Protein AF-A0A936SMA9-F1 (afdb_monomer)

Secondary structure (DSSP, 8-state):
-EE-TTT--EE-TT-SB-TTT-PBPPP--S--------TTSPBPTTT--B--TT-SB-TTT--BSS----PPPPPPP-PPPPPPPP--PPPPPP-PPP--------HHHHHHHHHHHHHHHHHHH--HHHHHHHHHHHHHHHHHHHH--SHHHHHHHHHHHHHHHHHHHHHHTT-HHHHHHHHHHHHHHHHHHHHHHT--

Foldseek 3Di:
DDADPPPRDDADPQRQADPPPRHGDDGPPDDPDPDPQQPPAAQAPPPRDGDHHPDQADPPPGHGRDDDPPDDPPPDDDDDPDPDPDPDDPDDDPPDPDPPPDPPPPPVVVLVVLLVVLVVVCVVVVLVPLSVLLSVLVSLLVVQVVPDPDPVSNVVNVVSSVLSNLVSVCVVVVVVVVSVVVSVVVVVVVVVVVVVVVVD

pLDDT: mean 78.89, std 11.03, range [49.91, 95.0]

Solvent-accessible surface area (backbone atoms only — not comparable to full-atom values): 12326 Å² total; per-residue (Å²): 109,49,69,34,95,87,76,66,48,80,27,60,75,78,39,60,42,31,88,88,78,65,47,77,38,78,73,72,82,65,84,83,71,77,71,73,75,49,76,88,23,60,61,32,94,81,80,62,52,67,26,49,70,88,51,58,47,32,89,85,80,62,47,69,62,63,84,72,78,77,73,78,75,74,84,74,74,86,72,73,85,73,73,79,78,76,83,70,71,79,73,74,75,72,82,72,75,74,82,74,76,72,76,79,73,71,59,64,59,61,58,49,50,55,51,52,53,49,51,53,52,27,65,75,67,68,44,49,76,30,41,51,36,42,51,51,19,52,51,49,29,54,56,28,59,76,66,42,88,46,72,66,48,40,51,52,24,51,52,51,26,53,52,28,44,52,50,20,52,28,54,67,70,67,38,56,73,66,42,51,53,53,53,52,50,53,49,52,51,53,50,60,54,57,56,52,69,74,75,109

Structure (mmCIF, N/CA/C/O backbone):
data_AF-A0A936SMA9-F1
#
_entry.id   AF-A0A936SMA9-F1
#
loop_
_atom_site.group_PDB
_atom_site.id
_atom_site.type_symbol
_atom_site.label_atom_id
_atom_site.label_alt_id
_atom_site.label_comp_id
_atom_site.label_asym_id
_atom_site.label_entity_id
_atom_site.label_seq_id
_atom_site.pdbx_PDB_ins_code
_atom_site.Cartn_x
_atom_site.Cartn_y
_atom_site.Cartn_z
_atom_site.occupancy
_atom_site.B_iso_or_equiv
_atom_site.auth_seq_id
_atom_site.auth_comp_id
_atom_site.auth_asym_id
_atom_site.auth_atom_id
_atom_site.pdbx_PDB_model_num
ATOM 1 N N . MET A 1 1 ? 21.440 21.408 -19.849 1.00 79.69 1 MET A N 1
ATOM 2 C CA . MET A 1 1 ? 22.412 20.310 -19.945 1.00 79.69 1 MET A CA 1
ATOM 3 C C . MET A 1 1 ? 23.012 20.219 -18.562 1.00 79.69 1 MET A C 1
ATOM 5 O O . MET A 1 1 ? 23.283 21.268 -17.983 1.00 79.69 1 MET A O 1
ATOM 9 N N . SER A 1 2 ? 23.169 19.027 -17.997 1.00 87.38 2 SER A N 1
ATOM 10 C CA . SER A 1 2 ? 23.703 18.858 -16.636 1.00 87.38 2 SER A CA 1
ATOM 11 C C . SER A 1 2 ? 24.856 17.855 -16.622 1.00 87.38 2 SER A C 1
ATOM 13 O O . SER A 1 2 ? 24.958 17.020 -17.514 1.00 87.38 2 SER A O 1
ATOM 15 N N . MET A 1 3 ? 25.761 17.952 -15.645 1.00 92.56 3 MET A N 1
ATOM 16 C CA . MET A 1 3 ? 26.844 16.977 -15.451 1.00 92.56 3 MET A CA 1
ATOM 17 C C . MET A 1 3 ? 26.381 15.865 -14.508 1.00 92.56 3 MET A C 1
ATOM 19 O O . MET A 1 3 ? 25.694 16.123 -13.518 1.00 92.56 3 MET A O 1
ATOM 23 N N . CYS A 1 4 ? 26.753 14.622 -14.799 1.00 92.44 4 CYS A N 1
ATOM 24 C CA . CYS A 1 4 ? 26.431 13.487 -13.946 1.00 92.44 4 CYS A CA 1
ATOM 25 C C . CYS A 1 4 ? 27.251 13.511 -12.650 1.00 92.44 4 CYS A C 1
ATOM 27 O O . CYS A 1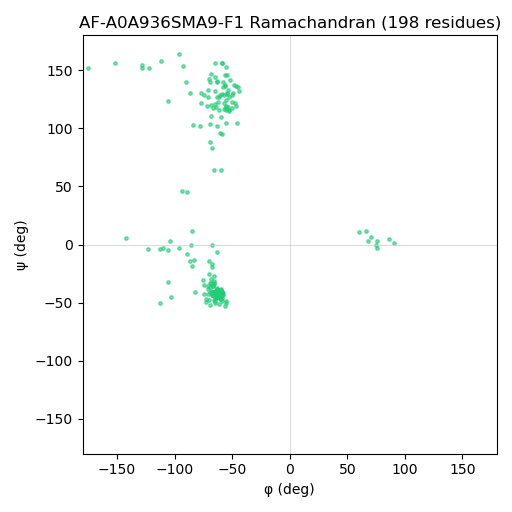 4 ? 28.458 13.314 -12.691 1.00 92.44 4 CYS A O 1
ATOM 29 N N . ALA A 1 5 ? 26.591 13.583 -11.493 1.00 91.12 5 ALA A N 1
ATOM 30 C CA . ALA A 1 5 ? 27.249 13.579 -10.180 1.00 91.12 5 ALA A CA 1
ATOM 31 C C . ALA A 1 5 ? 28.037 12.291 -9.836 1.00 91.12 5 ALA A C 1
ATOM 33 O O . ALA A 1 5 ? 28.672 12.222 -8.787 1.00 91.12 5 ALA A O 1
ATOM 34 N N . ARG A 1 6 ? 27.961 11.243 -10.673 1.00 94.69 6 ARG A N 1
ATOM 35 C CA . ARG A 1 6 ? 28.639 9.955 -10.448 1.00 94.69 6 ARG A CA 1
ATOM 36 C C . ARG A 1 6 ? 29.865 9.728 -11.331 1.00 94.69 6 ARG A C 1
ATOM 38 O O . ARG A 1 6 ? 30.760 9.001 -10.918 1.00 94.69 6 ARG A O 1
ATOM 45 N N . CYS A 1 7 ? 29.870 10.255 -12.552 1.00 95.00 7 CYS A N 1
ATOM 46 C CA . CYS A 1 7 ? 30.917 9.964 -13.539 1.00 95.00 7 CYS A CA 1
ATOM 47 C C . CYS A 1 7 ? 31.311 11.170 -14.402 1.00 95.00 7 CYS A C 1
ATOM 49 O O . CYS A 1 7 ? 32.048 10.999 -15.366 1.00 95.00 7 CYS A O 1
ATOM 51 N N . ASP A 1 8 ? 30.773 12.356 -14.106 1.00 94.56 8 ASP A N 1
ATOM 52 C CA . ASP A 1 8 ? 31.055 13.628 -14.783 1.00 94.56 8 ASP A CA 1
ATOM 53 C C . ASP A 1 8 ? 30.739 13.678 -16.288 1.00 94.56 8 ASP A C 1
ATOM 55 O O . ASP A 1 8 ? 31.053 14.649 -16.974 1.00 94.56 8 ASP A O 1
ATOM 59 N N . ALA A 1 9 ? 30.044 12.670 -16.816 1.00 94.06 9 ALA A N 1
ATOM 60 C CA . ALA A 1 9 ? 29.524 12.696 -18.176 1.00 94.06 9 ALA A CA 1
ATOM 61 C C . ALA A 1 9 ? 28.401 13.737 -18.341 1.00 94.06 9 ALA A C 1
ATOM 63 O O . ALA A 1 9 ? 27.582 13.946 -17.441 1.00 94.06 9 ALA A O 1
ATOM 64 N N . GLN A 1 10 ? 28.322 14.344 -19.528 1.00 93.69 10 GLN A N 1
ATOM 65 C CA . GLN A 1 10 ? 27.253 15.279 -19.887 1.00 93.69 10 GLN A CA 1
ATOM 66 C C . GLN A 1 10 ? 25.918 14.550 -20.076 1.00 93.69 10 GLN A C 1
ATOM 68 O O . GLN A 1 10 ? 25.826 13.547 -20.784 1.00 93.69 10 GLN A O 1
ATOM 73 N N . ILE A 1 11 ? 24.865 15.093 -19.469 1.00 92.00 11 ILE A N 1
ATOM 74 C CA . ILE A 1 11 ? 23.485 14.627 -19.580 1.00 92.00 11 ILE A CA 1
ATOM 75 C C . ILE A 1 11 ? 22.709 15.617 -20.470 1.00 92.00 11 ILE A C 1
ATOM 77 O O . ILE A 1 11 ? 22.679 16.822 -20.174 1.00 92.00 11 ILE A O 1
ATOM 81 N N . PRO A 1 12 ? 22.084 15.143 -21.565 1.00 87.38 12 PRO A N 1
ATOM 82 C CA . PRO A 1 12 ? 21.272 15.987 -22.439 1.00 87.38 12 PRO A CA 1
ATOM 83 C C . PRO A 1 12 ? 20.031 16.533 -21.711 1.00 87.38 12 PRO A C 1
ATOM 85 O O . PRO A 1 12 ? 19.563 15.948 -20.733 1.00 87.38 12 PRO A O 1
ATOM 88 N N . GLU A 1 13 ? 19.483 17.654 -22.194 1.00 81.56 13 GLU A N 1
ATOM 89 C CA . GLU A 1 13 ? 18.267 18.263 -21.628 1.00 81.56 13 GLU A CA 1
ATOM 90 C C . GLU A 1 13 ? 17.111 17.252 -21.567 1.00 81.56 13 GLU A C 1
ATOM 92 O O . GLU A 1 13 ? 16.818 16.572 -22.550 1.00 81.56 13 GLU A O 1
ATOM 97 N N . GLY A 1 14 ? 16.456 17.136 -20.408 1.00 76.69 14 GLY A N 1
ATOM 98 C CA . GLY A 1 14 ? 15.362 16.179 -20.192 1.00 76.69 14 GLY A CA 1
ATOM 99 C C . GLY A 1 14 ? 15.795 14.715 -20.001 1.00 76.69 14 GLY A C 1
ATOM 100 O O . GLY A 1 14 ? 14.937 13.840 -19.848 1.00 76.69 14 GLY A O 1
ATOM 101 N N . GLY A 1 15 ? 17.099 14.421 -19.981 1.00 83.38 15 GLY A N 1
ATOM 102 C CA . GLY A 1 15 ? 17.619 13.093 -19.658 1.00 83.38 15 GLY A CA 1
ATOM 103 C C . GLY A 1 15 ? 17.269 12.681 -18.225 1.00 83.38 15 GLY A C 1
ATOM 104 O O . GLY A 1 15 ? 17.557 13.403 -17.280 1.00 83.38 15 GLY A O 1
ATOM 105 N N . ARG A 1 16 ? 16.655 11.502 -18.049 1.00 86.62 16 ARG A N 1
ATOM 106 C CA . ARG A 1 16 ? 16.297 10.948 -16.722 1.00 86.62 16 ARG A CA 1
ATOM 107 C C . ARG A 1 16 ? 17.430 10.153 -16.066 1.00 86.62 16 ARG A C 1
ATOM 109 O O . ARG A 1 16 ? 17.357 9.827 -14.885 1.00 86.62 16 ARG A O 1
ATOM 116 N N . PHE A 1 17 ? 18.449 9.799 -16.840 1.00 92.31 17 PHE A N 1
ATOM 117 C CA . PHE A 1 17 ? 19.607 9.026 -16.409 1.00 92.31 17 PHE A CA 1
ATOM 118 C C . PHE A 1 17 ? 20.830 9.390 -17.254 1.00 92.31 17 PHE A C 1
ATOM 120 O O . PHE A 1 17 ? 20.703 9.852 -18.389 1.00 92.31 17 PHE A O 1
ATOM 127 N N . CYS A 1 18 ? 22.016 9.162 -16.698 1.00 93.06 18 CYS A N 1
ATOM 128 C CA . CYS A 1 18 ? 23.278 9.259 -17.418 1.00 93.06 18 CYS A CA 1
ATOM 129 C C . CYS A 1 18 ? 23.449 8.053 -18.353 1.00 93.06 18 CYS A C 1
ATOM 131 O O . CYS A 1 18 ? 23.344 6.911 -17.906 1.00 93.06 18 CYS A O 1
ATOM 133 N N . ILE A 1 19 ? 23.747 8.299 -19.631 1.00 91.19 19 ILE A N 1
ATOM 134 C CA . ILE A 1 19 ? 23.956 7.230 -20.621 1.00 91.19 19 ILE A CA 1
ATOM 135 C C . ILE A 1 19 ? 25.248 6.433 -20.388 1.00 91.19 19 ILE A C 1
ATOM 137 O O . ILE A 1 19 ? 25.302 5.266 -20.753 1.00 91.19 19 ILE A O 1
ATOM 141 N N . GLU A 1 20 ? 26.249 7.038 -19.741 1.00 94.75 20 GLU A N 1
ATOM 142 C CA . GLU A 1 20 ? 27.565 6.418 -19.528 1.00 94.75 20 GLU A CA 1
ATOM 143 C C . GLU A 1 20 ? 27.582 5.475 -18.316 1.00 94.75 20 GLU A C 1
ATOM 145 O O . GLU A 1 20 ? 28.168 4.399 -18.365 1.00 94.75 20 GLU A O 1
ATOM 150 N N . CYS A 1 21 ? 26.927 5.852 -17.210 1.00 93.25 21 CYS A N 1
ATOM 151 C CA . CYS A 1 21 ? 26.998 5.088 -15.954 1.00 93.25 21 CYS A CA 1
ATOM 152 C C . CYS A 1 21 ? 25.643 4.630 -15.393 1.00 93.25 21 CYS A C 1
ATOM 154 O O . CYS A 1 21 ? 25.603 3.970 -14.352 1.00 93.25 21 CYS A O 1
ATOM 156 N N . GLY A 1 22 ? 24.526 5.009 -16.021 1.00 89.19 22 GLY A N 1
ATOM 157 C CA . GLY A 1 22 ? 23.175 4.642 -15.581 1.00 89.19 22 GLY A CA 1
ATOM 158 C C . GLY A 1 22 ? 22.699 5.319 -14.290 1.00 89.19 22 GLY A C 1
ATOM 159 O O . GLY A 1 22 ? 21.635 4.971 -13.781 1.00 89.19 22 GLY A O 1
ATOM 160 N N . ALA A 1 23 ? 23.459 6.271 -13.733 1.00 92.62 23 ALA A N 1
ATOM 161 C CA . ALA A 1 23 ? 23.028 7.025 -12.558 1.00 92.62 23 ALA A CA 1
ATOM 162 C C . ALA A 1 23 ? 21.765 7.852 -12.868 1.00 92.62 23 ALA A C 1
ATOM 164 O O . ALA A 1 23 ? 21.677 8.420 -13.963 1.00 92.62 23 ALA A O 1
ATOM 165 N N . PRO A 1 24 ? 20.802 7.948 -11.932 1.00 87.56 24 PRO A N 1
ATOM 166 C CA . PRO A 1 24 ? 19.633 8.798 -12.115 1.00 87.56 24 PRO A CA 1
ATOM 167 C C . PRO A 1 24 ? 20.064 10.263 -12.213 1.00 87.56 24 PRO A C 1
ATOM 169 O O . PRO A 1 24 ? 20.959 10.706 -11.493 1.00 87.56 24 PRO A O 1
ATOM 172 N N . ALA A 1 25 ? 19.429 11.000 -13.118 1.00 84.88 25 ALA A N 1
ATOM 173 C CA . ALA A 1 25 ? 19.575 12.445 -13.207 1.00 84.88 25 ALA A CA 1
ATOM 174 C C . ALA A 1 25 ? 18.471 13.124 -12.386 1.00 84.88 25 ALA A C 1
ATOM 176 O O . ALA A 1 25 ? 17.389 12.555 -12.216 1.00 84.88 25 ALA A O 1
ATOM 177 N N . GLU A 1 26 ? 18.737 14.341 -11.908 1.00 74.31 26 GLU A N 1
ATOM 178 C CA . GLU A 1 26 ? 17.706 15.216 -11.343 1.00 74.31 26 GLU A CA 1
ATOM 179 C C . GLU A 1 26 ? 16.526 15.292 -12.330 1.00 74.31 26 GLU A C 1
ATOM 181 O O . GLU A 1 26 ? 16.733 15.616 -13.506 1.00 74.31 26 GLU A O 1
ATOM 186 N N . PRO A 1 27 ? 15.299 14.941 -11.909 1.00 65.56 27 PRO A N 1
ATOM 187 C CA . PRO A 1 27 ? 14.151 14.971 -12.798 1.00 65.56 27 PRO A CA 1
ATOM 188 C C . PRO A 1 27 ? 13.936 16.404 -13.282 1.00 65.56 27 PRO A C 1
ATOM 190 O O . PRO A 1 27 ? 13.821 17.325 -12.478 1.00 65.56 27 PRO A O 1
ATOM 193 N N . ALA A 1 28 ? 13.863 16.598 -14.599 1.00 63.59 28 ALA A N 1
ATOM 194 C CA . ALA A 1 28 ? 13.523 17.895 -15.165 1.00 63.59 28 ALA A CA 1
ATOM 195 C C . ALA A 1 28 ? 12.125 18.308 -14.667 1.00 63.59 28 ALA A C 1
ATOM 197 O O . ALA A 1 28 ? 11.121 17.715 -15.057 1.00 63.59 28 ALA A O 1
ATOM 198 N N . THR A 1 29 ? 12.065 19.315 -13.794 1.00 58.88 29 THR A N 1
ATOM 199 C CA . THR A 1 29 ? 10.830 19.885 -13.219 1.00 58.88 29 THR A CA 1
ATOM 200 C C . THR A 1 29 ? 10.197 20.956 -14.110 1.00 58.88 29 THR A C 1
ATOM 202 O O . THR A 1 29 ? 9.293 21.674 -13.683 1.00 58.88 29 THR A O 1
ATOM 205 N N . GLY A 1 30 ? 10.664 21.076 -15.356 1.00 64.94 30 GLY A N 1
ATOM 206 C CA . GLY A 1 30 ? 10.054 21.946 -16.352 1.00 64.94 30 GLY A CA 1
ATOM 207 C C . GLY A 1 30 ? 8.594 21.572 -16.607 1.00 64.94 30 GLY A C 1
ATOM 208 O O . GLY A 1 30 ? 8.175 20.434 -16.383 1.00 64.94 30 GLY A O 1
ATOM 209 N N . ALA A 1 31 ? 7.809 22.538 -17.086 1.00 57.19 31 ALA A N 1
ATOM 210 C CA . ALA A 1 31 ? 6.449 22.275 -17.533 1.00 57.19 31 ALA A CA 1
ATOM 211 C C . ALA A 1 31 ? 6.467 21.124 -18.550 1.00 57.19 31 ALA A C 1
ATOM 213 O O . ALA A 1 31 ? 7.220 21.160 -19.523 1.00 57.19 31 ALA A O 1
ATOM 214 N N . THR A 1 32 ? 5.653 20.091 -18.324 1.00 58.41 32 THR A N 1
ATOM 215 C CA . THR A 1 32 ? 5.454 19.036 -19.317 1.00 58.41 32 THR A CA 1
ATOM 216 C C . THR A 1 32 ? 4.678 19.636 -20.478 1.00 58.41 32 THR A C 1
ATOM 218 O O . THR A 1 32 ? 3.445 19.628 -20.483 1.00 58.41 32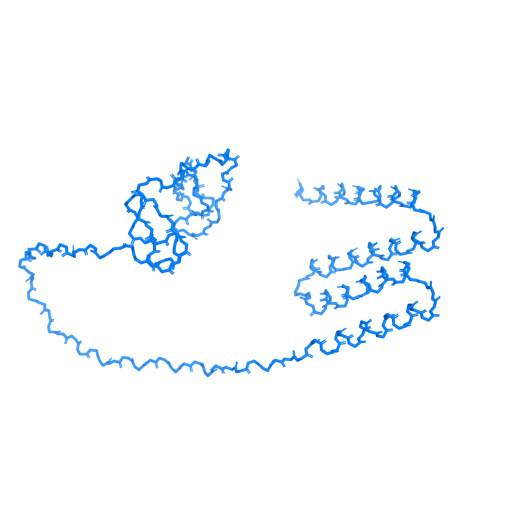 THR A O 1
ATOM 221 N N . GLU A 1 33 ? 5.384 20.203 -21.447 1.00 58.78 33 GLU A N 1
ATOM 222 C CA . GLU A 1 33 ? 4.769 20.576 -22.706 1.00 58.78 33 GLU A CA 1
ATOM 223 C C . GLU A 1 33 ? 4.359 19.277 -23.397 1.00 58.78 33 GLU A C 1
ATOM 225 O O . GLU A 1 33 ? 5.182 18.389 -23.647 1.00 58.78 33 GLU A O 1
ATOM 230 N N . ARG A 1 34 ? 3.052 19.104 -23.625 1.00 53.41 34 ARG A N 1
ATOM 231 C CA . ARG A 1 34 ? 2.595 18.002 -24.465 1.00 53.41 34 ARG A CA 1
ATOM 232 C C . ARG A 1 34 ? 3.215 18.234 -25.834 1.00 53.41 34 ARG A C 1
ATOM 234 O O . ARG A 1 34 ? 2.855 19.199 -26.503 1.00 53.41 34 ARG A O 1
ATOM 241 N N . LEU A 1 35 ? 4.095 17.323 -26.257 1.00 59.19 35 LEU A N 1
ATOM 242 C CA . LEU A 1 35 ? 4.426 17.210 -27.671 1.00 59.19 35 LEU A CA 1
ATOM 243 C C . LEU A 1 35 ? 3.102 17.184 -28.454 1.00 59.19 35 LEU A C 1
ATOM 245 O O . LEU A 1 35 ? 2.159 16.524 -27.990 1.00 59.19 35 LEU A O 1
ATOM 249 N N . PRO A 1 36 ? 3.009 17.903 -29.591 1.00 64.50 36 PRO A N 1
ATOM 250 C CA . PRO A 1 36 ? 1.840 17.843 -30.457 1.00 64.50 36 PRO A CA 1
ATOM 251 C C . PRO A 1 36 ? 1.435 16.381 -30.625 1.00 64.50 36 PRO A C 1
ATOM 253 O O . PRO A 1 36 ? 2.315 15.528 -30.795 1.00 64.50 36 PRO A O 1
ATOM 256 N N . GLU A 1 37 ? 0.134 16.071 -30.528 1.00 65.88 37 GLU A N 1
ATOM 257 C CA . GLU A 1 37 ? -0.345 14.726 -30.866 1.00 65.88 37 GLU A CA 1
ATOM 258 C C . GLU A 1 37 ? 0.342 14.303 -32.158 1.00 65.88 37 GLU A C 1
ATOM 260 O O . GLU A 1 37 ? 0.427 15.132 -33.060 1.00 65.88 37 GLU A O 1
ATOM 265 N N . HIS A 1 38 ? 0.892 13.081 -32.195 1.00 69.81 38 HIS A N 1
ATOM 266 C CA . HIS A 1 38 ? 1.761 12.545 -33.251 1.00 69.81 38 HIS A CA 1
ATOM 267 C C . HIS A 1 38 ? 1.074 12.518 -34.634 1.00 69.81 38 HIS A C 1
ATOM 269 O O . HIS A 1 38 ? 0.795 11.465 -35.214 1.00 69.81 38 HIS A O 1
ATOM 275 N N . ALA A 1 39 ? 0.742 13.694 -35.148 1.00 64.06 39 ALA A N 1
ATOM 276 C CA . ALA A 1 39 ? -0.023 13.943 -36.340 1.00 64.06 39 ALA A CA 1
ATOM 277 C C . ALA A 1 39 ? 0.905 13.693 -37.523 1.00 64.06 39 ALA A C 1
ATOM 279 O O . ALA A 1 39 ? 1.984 14.272 -37.621 1.00 64.06 39 ALA A O 1
ATOM 280 N N . GLY A 1 40 ? 0.496 12.772 -38.394 1.00 71.56 40 GLY A N 1
ATOM 281 C CA . GLY A 1 40 ? 1.253 12.400 -39.590 1.00 71.56 40 GLY A CA 1
ATOM 282 C C . GLY A 1 40 ? 2.257 11.253 -39.426 1.00 71.56 40 GLY A C 1
ATOM 283 O O . GLY A 1 40 ? 2.906 10.907 -40.406 1.00 71.56 40 GLY A O 1
ATOM 284 N N . GLY A 1 41 ? 2.384 10.634 -38.247 1.00 82.94 41 GLY A N 1
ATOM 285 C CA . GLY A 1 41 ? 3.239 9.453 -38.066 1.00 82.94 41 GLY A CA 1
ATOM 286 C C . GLY A 1 41 ? 2.496 8.105 -38.162 1.00 82.94 41 GLY A C 1
ATOM 287 O O . GLY A 1 41 ? 1.261 8.066 -38.108 1.00 82.94 41 GLY A O 1
ATOM 288 N N . PRO A 1 42 ? 3.223 6.980 -38.336 1.00 89.44 42 PRO A N 1
ATOM 289 C CA . PRO A 1 42 ? 2.626 5.672 -38.590 1.00 89.44 42 PRO A CA 1
ATOM 290 C C . PRO A 1 42 ? 1.910 5.108 -37.359 1.00 89.44 42 PRO A C 1
ATOM 292 O O . PRO A 1 42 ? 2.368 5.214 -36.213 1.00 89.44 42 PRO A O 1
ATOM 295 N N . GLN A 1 43 ? 0.785 4.440 -37.606 1.00 91.75 43 GLN A N 1
ATOM 296 C CA . GLN A 1 43 ? 0.089 3.665 -36.590 1.00 91.75 43 GLN A CA 1
ATOM 297 C C . GLN A 1 43 ? 0.668 2.250 -36.543 1.00 91.75 43 GLN A C 1
ATOM 299 O O . GLN A 1 43 ? 0.828 1.595 -37.571 1.00 91.75 43 GLN A O 1
ATOM 304 N N . CYS A 1 44 ? 1.000 1.772 -35.346 1.00 92.06 44 CYS A N 1
ATOM 305 C CA . CYS A 1 44 ? 1.516 0.423 -35.177 1.00 92.06 44 CYS A CA 1
ATOM 306 C C . CYS A 1 44 ? 0.441 -0.601 -35.561 1.00 92.06 44 CYS A C 1
ATOM 308 O O . CYS A 1 44 ? -0.603 -0.657 -34.915 1.00 92.06 44 CYS A O 1
ATOM 310 N N . GLY A 1 45 ? 0.720 -1.468 -36.537 1.00 89.56 45 GLY A N 1
ATOM 311 C CA . GLY A 1 45 ? -0.210 -2.523 -36.967 1.00 89.56 45 GLY A CA 1
ATOM 312 C C . GLY A 1 45 ? -0.466 -3.629 -35.933 1.00 89.56 45 GLY A C 1
ATOM 313 O O . GLY A 1 45 ? -1.205 -4.564 -36.211 1.00 89.56 45 GLY A O 1
ATOM 314 N N . VAL A 1 46 ? 0.163 -3.557 -34.756 1.00 92.81 46 VAL A N 1
ATOM 315 C CA . VAL A 1 46 ? 0.119 -4.609 -33.729 1.00 92.81 46 VAL A CA 1
ATOM 316 C C . VAL A 1 46 ? -0.625 -4.142 -32.489 1.00 92.81 46 VAL A C 1
ATOM 318 O O . VAL A 1 46 ? -1.514 -4.841 -32.023 1.00 92.81 46 VAL A O 1
ATOM 321 N N . CYS A 1 47 ? -0.275 -2.972 -31.951 1.00 94.12 47 CYS A N 1
ATOM 322 C CA . CYS A 1 47 ? -0.924 -2.424 -30.757 1.00 94.12 47 CYS A CA 1
ATOM 323 C C . CYS A 1 47 ? -1.786 -1.183 -31.040 1.00 94.12 47 CYS A C 1
ATOM 325 O O . CYS A 1 47 ? -2.395 -0.649 -30.121 1.00 94.12 47 CYS A O 1
ATOM 327 N N . GLY A 1 48 ? -1.821 -0.683 -32.280 1.00 91.56 48 GLY A N 1
ATOM 328 C CA . GLY A 1 48 ? -2.647 0.465 -32.671 1.00 91.56 48 GLY A CA 1
ATOM 329 C C . GLY A 1 48 ? -2.135 1.838 -32.214 1.00 91.56 48 GLY A C 1
ATOM 330 O O . GLY A 1 48 ? -2.757 2.853 -32.526 1.00 91.56 48 GLY A O 1
ATOM 331 N N . THR A 1 49 ? -1.006 1.919 -31.507 1.00 91.75 49 THR A N 1
ATOM 332 C CA . THR A 1 49 ? -0.423 3.198 -31.063 1.00 91.75 49 THR A CA 1
ATOM 333 C C . THR A 1 49 ? 0.018 4.046 -32.258 1.00 91.75 49 THR A C 1
ATOM 335 O O . THR A 1 49 ? 0.724 3.538 -33.131 1.00 91.75 49 THR A O 1
ATOM 338 N N . ARG A 1 50 ? -0.348 5.337 -32.290 1.00 91.19 50 ARG A N 1
ATOM 339 C CA . ARG A 1 50 ? 0.241 6.323 -33.218 1.00 91.19 50 ARG A CA 1
ATOM 340 C C . ARG A 1 50 ? 1.620 6.742 -32.725 1.00 91.19 50 ARG A C 1
ATOM 342 O O . ARG A 1 50 ? 1.772 7.100 -31.559 1.00 91.19 50 ARG A O 1
ATOM 349 N N . ASN A 1 51 ? 2.597 6.703 -33.617 1.00 89.56 51 ASN A N 1
ATOM 350 C CA . ASN A 1 51 ? 3.994 7.013 -33.321 1.00 89.56 51 ASN A CA 1
ATOM 351 C C . ASN A 1 51 ? 4.393 8.317 -34.025 1.00 89.56 51 ASN A C 1
ATOM 353 O O . ASN A 1 51 ? 3.734 8.682 -34.999 1.00 89.56 51 ASN A O 1
ATOM 357 N N . PRO A 1 52 ? 5.438 9.024 -33.561 1.00 87.19 52 PRO A N 1
ATOM 358 C CA . PRO A 1 52 ? 5.953 10.214 -34.239 1.00 87.19 52 PRO A CA 1
ATOM 359 C C . PRO A 1 52 ? 6.400 9.920 -35.676 1.00 87.19 52 PRO A C 1
ATOM 361 O O . PRO A 1 52 ? 6.762 8.790 -36.017 1.00 87.19 52 PRO A O 1
ATOM 364 N N . ALA A 1 53 ? 6.409 10.9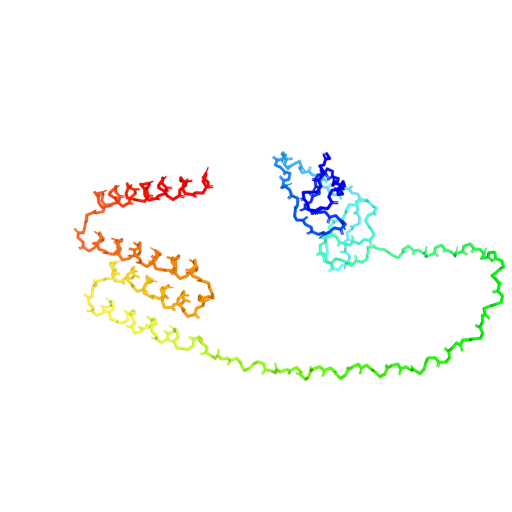54 -36.521 1.00 83.19 53 ALA A N 1
ATOM 365 C CA . ALA A 1 53 ? 7.002 10.865 -37.852 1.00 83.19 53 ALA A CA 1
ATOM 366 C C . ALA A 1 53 ? 8.495 10.494 -37.737 1.00 83.19 53 ALA A C 1
ATOM 368 O O . ALA A 1 53 ? 9.227 11.101 -36.960 1.00 83.19 53 ALA A O 1
ATOM 369 N N . GLY A 1 54 ? 8.930 9.472 -38.482 1.00 80.88 54 GLY A N 1
ATOM 370 C CA . GLY A 1 54 ? 10.312 8.972 -38.457 1.00 80.88 54 GLY A CA 1
ATOM 371 C C . GLY A 1 54 ? 10.624 7.923 -37.382 1.00 80.88 54 GLY A C 1
ATOM 372 O O . GLY A 1 54 ? 11.775 7.520 -37.266 1.00 80.88 54 GLY A O 1
ATOM 373 N N . ALA A 1 55 ? 9.640 7.460 -36.603 1.00 86.25 55 ALA A N 1
ATOM 374 C CA . ALA A 1 55 ? 9.860 6.373 -35.651 1.00 86.25 55 ALA A CA 1
ATOM 375 C C . ALA A 1 55 ? 10.134 5.033 -36.363 1.00 86.25 55 ALA A C 1
ATOM 377 O O . ALA A 1 55 ? 9.264 4.516 -37.066 1.00 86.25 55 ALA A O 1
ATOM 378 N N . ASP A 1 56 ? 11.304 4.435 -36.117 1.00 89.69 56 ASP A N 1
ATOM 379 C CA . ASP A 1 56 ? 11.636 3.082 -36.594 1.00 89.69 56 ASP A CA 1
ATOM 380 C C . ASP A 1 56 ? 10.926 1.992 -35.770 1.00 89.69 56 ASP A C 1
ATOM 382 O O . ASP A 1 56 ? 10.565 0.935 -36.292 1.00 89.69 56 ASP A O 1
ATOM 386 N N . PHE A 1 57 ? 10.667 2.269 -34.484 1.00 92.25 57 PHE A N 1
ATOM 387 C CA . PHE A 1 57 ? 10.041 1.354 -33.526 1.00 92.25 57 PHE A CA 1
ATOM 388 C C . PHE A 1 57 ? 8.850 1.990 -32.809 1.00 92.25 57 PHE A C 1
ATOM 390 O O . PHE A 1 57 ? 8.784 3.200 -32.596 1.00 92.25 57 PHE A O 1
ATOM 397 N N . CYS A 1 58 ? 7.905 1.151 -32.392 1.00 92.31 58 CYS A N 1
ATOM 398 C CA . CYS A 1 58 ? 6.730 1.571 -31.653 1.00 92.31 58 CYS A CA 1
ATOM 399 C C . CYS A 1 58 ? 7.084 1.995 -30.229 1.00 92.31 58 CYS A C 1
ATOM 401 O O . CYS A 1 58 ? 7.621 1.198 -29.462 1.00 92.31 58 CYS A O 1
ATOM 403 N N . VAL A 1 59 ? 6.670 3.199 -29.833 1.00 89.56 59 VAL A N 1
ATOM 404 C CA . VAL A 1 59 ? 6.942 3.746 -28.491 1.00 89.56 59 VAL A CA 1
ATOM 405 C C . VAL A 1 59 ? 6.175 3.040 -27.367 1.00 89.56 59 VAL A C 1
ATOM 407 O O . VAL A 1 59 ? 6.498 3.222 -26.199 1.00 89.56 59 VAL A O 1
ATOM 410 N N . SER A 1 60 ? 5.155 2.242 -27.705 1.00 92.31 60 SER A N 1
ATOM 411 C CA . SER A 1 60 ? 4.336 1.516 -26.727 1.00 92.31 60 SER A CA 1
ATOM 412 C C . SER A 1 60 ? 4.673 0.028 -26.640 1.00 92.31 60 SER A C 1
ATOM 414 O O . SER A 1 60 ? 4.793 -0.491 -25.535 1.00 92.31 60 SER A O 1
ATOM 416 N N . CYS A 1 61 ? 4.834 -0.665 -27.773 1.00 93.06 61 CYS A N 1
ATOM 417 C CA . CYS A 1 61 ? 5.082 -2.113 -27.786 1.00 93.06 61 CYS A CA 1
ATOM 418 C C . CYS A 1 61 ? 6.477 -2.522 -28.290 1.00 93.06 61 CYS A C 1
ATOM 420 O O . CYS A 1 61 ? 6.786 -3.710 -28.301 1.00 93.06 61 CYS A O 1
ATOM 422 N N . GLY A 1 62 ? 7.310 -1.578 -28.747 1.00 89.94 62 GLY A N 1
ATOM 423 C CA . GLY A 1 62 ? 8.677 -1.835 -29.221 1.00 89.94 62 GLY A CA 1
ATOM 424 C C . GLY A 1 62 ? 8.798 -2.474 -30.611 1.00 89.94 62 GLY A C 1
ATOM 425 O O . GLY A 1 62 ? 9.907 -2.659 -31.103 1.00 89.94 62 GLY A O 1
ATOM 426 N N . ARG A 1 63 ? 7.687 -2.812 -31.280 1.00 92.00 63 ARG A N 1
ATOM 427 C CA . ARG A 1 63 ? 7.714 -3.424 -32.622 1.00 92.00 63 ARG A CA 1
ATOM 428 C C . ARG A 1 63 ? 8.201 -2.427 -33.680 1.00 92.00 63 ARG A C 1
ATOM 430 O O . ARG A 1 63 ? 7.758 -1.283 -33.669 1.00 92.00 63 ARG A O 1
ATOM 437 N N . ALA A 1 64 ? 9.026 -2.876 -34.626 1.00 90.69 64 ALA A N 1
ATOM 438 C CA . ALA A 1 64 ? 9.391 -2.085 -35.802 1.00 90.69 64 ALA A CA 1
ATOM 439 C C . ALA A 1 64 ? 8.142 -1.640 -36.594 1.00 90.69 64 ALA A C 1
ATOM 441 O O . ALA A 1 64 ? 7.214 -2.433 -36.784 1.00 90.69 64 ALA A O 1
ATOM 442 N N . LEU A 1 65 ? 8.105 -0.376 -37.025 1.00 87.81 65 LEU A N 1
ATOM 443 C CA . LEU A 1 65 ? 6.950 0.259 -37.687 1.00 87.81 65 LEU A CA 1
ATOM 444 C C . LEU A 1 65 ? 7.032 0.244 -39.221 1.00 87.81 65 LEU A C 1
ATOM 446 O O . LEU A 1 65 ? 6.084 0.642 -39.894 1.00 87.81 65 LEU A O 1
ATOM 450 N N . GLY A 1 66 ? 8.136 -0.264 -39.765 1.00 74.06 66 GLY A N 1
ATOM 451 C CA . GLY A 1 66 ? 8.346 -0.512 -41.184 1.00 74.06 66 GLY A CA 1
ATOM 452 C C . GLY A 1 66 ? 9.682 -1.215 -41.410 1.00 74.06 66 GLY A C 1
ATOM 453 O O . GLY A 1 66 ? 10.614 -1.070 -40.622 1.00 74.06 66 GLY A O 1
ATOM 454 N N . ALA A 1 67 ? 9.779 -1.994 -42.485 1.00 60.94 67 ALA A N 1
ATOM 455 C CA . ALA A 1 67 ? 11.056 -2.498 -42.966 1.00 60.94 67 ALA A CA 1
ATOM 456 C C . ALA A 1 67 ? 11.675 -1.411 -43.847 1.00 60.94 67 ALA A C 1
ATOM 458 O O . ALA A 1 67 ? 11.252 -1.225 -44.987 1.00 60.94 67 ALA A O 1
ATOM 459 N N . ARG A 1 68 ? 12.665 -0.673 -43.342 1.00 52.47 68 ARG A N 1
ATOM 460 C CA . ARG A 1 68 ? 13.579 0.034 -44.242 1.00 52.47 68 ARG A CA 1
ATOM 461 C C . ARG A 1 68 ? 14.277 -1.057 -45.065 1.00 52.47 68 ARG A C 1
ATOM 463 O O . ARG A 1 68 ? 14.864 -1.944 -44.441 1.00 52.47 68 ARG A O 1
ATOM 470 N N . PRO A 1 69 ? 14.214 -1.061 -46.412 1.00 56.38 69 PRO A N 1
ATOM 471 C CA . PRO A 1 69 ? 15.126 -1.888 -47.184 1.00 56.38 69 PRO A CA 1
ATOM 472 C C . PRO A 1 69 ? 16.523 -1.508 -46.711 1.00 56.38 69 PRO A C 1
ATOM 474 O O . PRO A 1 69 ? 16.886 -0.329 -46.754 1.00 56.38 69 PRO A O 1
ATOM 477 N N . LEU A 1 70 ? 17.249 -2.472 -46.147 1.00 56.34 70 LEU A N 1
ATOM 478 C CA . LEU A 1 70 ? 18.652 -2.276 -45.824 1.00 56.34 70 LEU A CA 1
ATOM 479 C C . LEU A 1 70 ? 19.294 -1.791 -47.120 1.00 56.34 70 LEU A C 1
ATOM 481 O O . LEU A 1 70 ? 19.235 -2.489 -48.130 1.00 56.34 70 LEU A O 1
ATOM 485 N N . ALA A 1 71 ? 19.802 -0.558 -47.123 1.00 58.97 71 ALA A N 1
ATOM 486 C CA . ALA A 1 71 ? 20.618 -0.107 -48.232 1.00 58.97 71 ALA A CA 1
ATOM 487 C C . ALA A 1 71 ? 21.742 -1.133 -48.382 1.00 58.97 71 ALA A C 1
ATOM 489 O O . ALA A 1 71 ? 22.363 -1.496 -47.378 1.00 58.97 71 ALA A O 1
ATOM 490 N N . GLU A 1 72 ? 21.942 -1.627 -49.605 1.00 58.25 72 GLU A N 1
ATOM 491 C CA . GLU A 1 72 ? 23.065 -2.498 -49.926 1.00 58.25 72 GLU A CA 1
ATOM 492 C C . GLU A 1 72 ? 24.326 -1.843 -49.337 1.00 58.25 72 GLU A C 1
ATOM 494 O O . GLU A 1 72 ? 24.576 -0.661 -49.619 1.00 58.25 72 GLU A O 1
ATOM 499 N N . PRO A 1 73 ? 25.067 -2.525 -48.446 1.00 66.00 73 PRO A N 1
ATOM 500 C CA . PRO A 1 73 ? 26.276 -1.951 -47.886 1.00 66.00 73 PRO A CA 1
ATOM 501 C C . PRO A 1 73 ? 27.209 -1.557 -49.042 1.00 66.00 73 PRO A C 1
ATOM 503 O O . PRO A 1 73 ? 27.321 -2.311 -50.013 1.00 66.00 73 PRO A O 1
ATOM 506 N N . PRO A 1 74 ? 27.862 -0.381 -48.981 1.00 72.62 74 PRO A N 1
ATOM 507 C CA . PRO A 1 74 ? 28.804 0.015 -50.019 1.00 72.62 74 PRO A CA 1
ATOM 508 C C . PRO A 1 74 ? 29.868 -1.081 -50.193 1.00 72.62 74 PRO A C 1
ATOM 510 O O . PRO A 1 74 ? 30.237 -1.722 -49.201 1.00 72.62 74 PRO A O 1
ATOM 513 N N . PRO A 1 75 ? 30.364 -1.315 -51.423 1.00 69.94 75 PRO A N 1
ATOM 514 C CA . PRO A 1 75 ? 31.360 -2.346 -51.674 1.00 69.94 75 PRO A CA 1
ATOM 515 C C . PRO A 1 75 ? 32.564 -2.106 -50.763 1.00 69.94 75 PRO A C 1
ATOM 517 O O . PRO A 1 75 ? 33.188 -1.043 -50.800 1.00 69.94 75 PRO A O 1
ATOM 520 N N . ALA A 1 76 ? 32.843 -3.082 -49.899 1.00 67.00 76 ALA A N 1
ATOM 521 C CA . ALA A 1 76 ? 33.924 -2.988 -48.935 1.00 67.00 76 ALA A CA 1
ATOM 522 C C . ALA A 1 76 ? 35.259 -2.814 -49.684 1.00 67.00 76 ALA A C 1
ATOM 524 O O . ALA A 1 76 ? 35.544 -3.603 -50.592 1.00 67.00 76 ALA A O 1
ATOM 525 N N . PRO A 1 77 ? 36.093 -1.814 -49.339 1.00 73.19 77 PRO A N 1
ATOM 526 C CA . PRO A 1 77 ? 37.457 -1.762 -49.848 1.00 73.19 77 PRO A CA 1
ATOM 527 C C . PRO A 1 77 ? 38.183 -3.053 -49.456 1.00 73.19 77 PRO A C 1
ATOM 529 O O . PRO A 1 77 ? 37.973 -3.569 -48.358 1.00 73.19 77 PRO A O 1
ATOM 532 N N . GLY A 1 78 ? 38.986 -3.581 -50.386 1.00 70.38 78 GLY A N 1
ATOM 533 C CA . GLY A 1 78 ? 39.605 -4.905 -50.306 1.00 70.38 78 GLY A CA 1
ATOM 534 C C . GLY A 1 78 ? 40.217 -5.179 -48.938 1.00 70.38 78 GLY A C 1
ATOM 535 O O . GLY A 1 78 ? 41.270 -4.643 -48.596 1.00 70.38 78 GLY A O 1
ATOM 536 N N . LEU A 1 79 ? 39.523 -6.003 -48.155 1.00 63.88 79 LEU A N 1
ATOM 537 C CA . LEU A 1 79 ? 39.994 -6.424 -46.849 1.00 63.88 79 LEU A CA 1
ATOM 538 C C . LEU A 1 79 ? 41.273 -7.255 -47.029 1.00 63.88 79 LEU A C 1
ATOM 540 O O . LEU A 1 79 ? 41.373 -8.021 -47.994 1.00 63.88 79 LEU A O 1
ATOM 544 N N . PRO A 1 80 ? 42.248 -7.138 -46.111 1.00 77.12 80 PRO A N 1
ATOM 545 C CA . PRO A 1 80 ? 43.372 -8.064 -46.078 1.00 77.12 80 PRO A CA 1
ATOM 546 C C . PRO A 1 80 ? 42.852 -9.508 -45.975 1.00 77.12 80 PRO A C 1
ATOM 548 O O . PRO A 1 80 ? 41.760 -9.722 -45.435 1.00 77.12 80 PRO A O 1
ATOM 551 N N . PRO A 1 81 ? 43.609 -10.506 -46.473 1.00 75.00 81 PRO A N 1
ATOM 552 C CA . PRO A 1 81 ? 43.213 -11.901 -46.351 1.00 75.00 81 PRO A CA 1
ATOM 553 C C . PRO A 1 81 ? 42.989 -12.206 -44.872 1.00 75.00 81 PRO A C 1
ATOM 555 O O . PRO A 1 81 ? 43.905 -12.086 -44.055 1.00 75.00 81 PRO A O 1
ATOM 558 N N . MET A 1 82 ? 41.744 -12.535 -44.525 1.00 66.00 82 MET A N 1
ATOM 559 C CA . MET A 1 82 ? 41.417 -12.923 -43.163 1.00 66.00 82 MET A CA 1
ATOM 560 C C . MET A 1 82 ? 42.284 -14.134 -42.798 1.00 66.00 82 MET A C 1
ATOM 562 O O . MET A 1 82 ? 42.417 -15.049 -43.620 1.00 66.00 82 MET A O 1
ATOM 566 N N . PRO A 1 83 ? 42.882 -14.169 -41.595 1.00 75.62 83 PRO A N 1
ATOM 567 C CA . PRO A 1 83 ? 43.497 -15.394 -41.113 1.00 75.62 83 PRO A CA 1
ATOM 568 C C . PRO A 1 83 ? 42.447 -16.509 -41.125 1.00 75.62 83 PRO A C 1
ATOM 570 O O . PRO A 1 83 ? 41.258 -16.249 -40.921 1.00 75.62 83 PRO A O 1
ATOM 573 N N . ALA A 1 84 ? 42.890 -17.741 -41.400 1.00 79.62 84 ALA A N 1
ATOM 574 C CA . ALA A 1 84 ? 42.013 -18.906 -41.429 1.00 79.62 84 ALA A CA 1
ATOM 575 C C . ALA A 1 84 ? 41.104 -18.911 -40.187 1.00 79.62 84 ALA A C 1
ATOM 577 O O . ALA A 1 84 ? 41.598 -18.616 -39.091 1.00 79.62 84 ALA A O 1
ATOM 578 N N . PRO A 1 85 ? 39.797 -19.202 -40.339 1.00 68.06 85 PRO A N 1
ATOM 579 C CA . PRO A 1 85 ? 38.870 -19.169 -39.223 1.00 68.06 85 PRO A CA 1
ATOM 580 C C . PRO A 1 85 ? 39.408 -20.083 -38.132 1.00 68.06 85 PRO A C 1
ATOM 582 O O . PRO A 1 85 ? 39.581 -21.286 -38.334 1.00 68.06 85 PRO A O 1
ATOM 585 N N . LEU A 1 86 ? 39.707 -19.493 -36.977 1.00 64.44 86 LEU A N 1
ATOM 586 C CA . LEU A 1 86 ? 39.972 -20.269 -35.783 1.00 64.44 86 LEU A CA 1
ATOM 587 C C . LEU A 1 86 ? 38.725 -21.122 -35.559 1.00 64.44 86 LEU A C 1
ATOM 589 O O . LEU A 1 86 ? 37.626 -20.590 -35.394 1.00 64.44 86 LEU A O 1
ATOM 593 N N . SER A 1 87 ? 38.892 -22.442 -35.628 1.00 70.38 87 SER A N 1
ATOM 594 C CA . SER A 1 87 ? 37.834 -23.398 -35.327 1.00 70.38 87 SER A CA 1
ATOM 595 C C . SER A 1 87 ? 37.528 -23.299 -33.838 1.00 70.38 87 SER A C 1
ATOM 597 O O . SER A 1 87 ? 38.053 -24.061 -33.028 1.00 70.38 87 SER A O 1
ATOM 599 N N . TYR A 1 88 ? 36.694 -22.333 -33.466 1.00 68.25 88 TYR A N 1
ATOM 600 C CA . TYR A 1 88 ? 36.063 -22.329 -32.164 1.00 68.25 88 TYR A CA 1
ATOM 601 C C . TYR A 1 88 ? 35.073 -23.487 -32.165 1.00 68.25 88 TYR A C 1
ATOM 603 O O . TYR A 1 88 ? 34.010 -23.416 -32.782 1.00 68.25 88 TYR A O 1
ATOM 611 N N . ALA A 1 89 ? 35.450 -24.577 -31.491 1.00 69.31 89 ALA A N 1
ATOM 612 C CA . ALA A 1 89 ? 34.470 -25.542 -31.024 1.00 69.31 89 ALA A CA 1
ATOM 613 C C . ALA A 1 89 ? 33.370 -24.738 -30.308 1.00 69.31 89 ALA A C 1
ATOM 615 O O . ALA A 1 89 ? 33.721 -23.865 -29.503 1.00 69.31 89 ALA A O 1
ATOM 616 N N . PRO A 1 90 ? 32.078 -24.951 -30.621 1.00 67.12 90 PRO A N 1
ATOM 617 C CA . PRO A 1 90 ? 31.005 -24.281 -29.907 1.00 67.12 90 PRO A CA 1
ATOM 618 C C . PRO A 1 90 ? 31.257 -24.480 -28.419 1.00 67.12 90 PRO A C 1
ATOM 620 O O . PRO A 1 90 ? 31.330 -25.619 -27.959 1.00 67.12 90 PRO A O 1
ATOM 623 N N . ALA A 1 91 ? 31.470 -23.387 -27.685 1.00 66.81 91 ALA A N 1
ATOM 624 C CA . ALA A 1 91 ? 31.488 -23.468 -26.239 1.00 66.81 91 ALA A CA 1
ATOM 625 C C . ALA A 1 91 ? 30.151 -24.098 -25.853 1.00 66.81 91 ALA A C 1
ATOM 627 O O . ALA A 1 91 ? 29.099 -23.568 -26.228 1.00 66.81 91 ALA A O 1
ATOM 628 N N . GLU A 1 92 ? 30.186 -25.258 -25.192 1.00 68.25 92 GLU A N 1
ATOM 629 C CA . GLU A 1 92 ? 28.968 -25.832 -24.642 1.00 68.25 92 GLU A CA 1
ATOM 630 C C . GLU A 1 92 ? 28.284 -24.726 -23.833 1.00 68.25 92 GLU A C 1
ATOM 632 O O . GLU A 1 92 ? 28.953 -24.051 -23.037 1.00 68.25 92 GLU A O 1
ATOM 637 N N . PRO A 1 93 ? 26.987 -24.461 -24.073 1.00 71.75 93 PRO A N 1
ATOM 638 C CA . PRO A 1 93 ? 26.280 -23.487 -23.270 1.00 71.75 93 PRO A CA 1
ATOM 639 C C . PRO A 1 93 ? 26.469 -23.893 -21.805 1.00 71.75 93 PRO A C 1
ATOM 641 O O . PRO A 1 93 ? 26.321 -25.079 -21.488 1.00 71.75 93 PRO A O 1
ATOM 644 N N . PRO A 1 94 ? 26.826 -22.950 -20.913 1.00 74.69 94 PRO A N 1
ATOM 645 C CA . PRO A 1 94 ? 26.984 -23.275 -19.505 1.00 74.69 94 PRO A CA 1
ATOM 646 C C . PRO A 1 94 ? 25.711 -23.985 -19.033 1.00 74.69 94 PRO A C 1
ATOM 648 O O . PRO A 1 94 ? 24.619 -23.603 -19.476 1.00 74.69 94 PRO A O 1
ATOM 651 N N . PRO A 1 95 ? 25.817 -25.016 -18.172 1.00 75.75 95 PRO A N 1
ATOM 652 C CA . PRO A 1 95 ? 24.648 -25.739 -17.699 1.00 75.75 95 PRO A CA 1
ATOM 653 C C . PRO A 1 95 ? 23.662 -24.721 -17.137 1.00 75.75 95 PRO A C 1
ATOM 655 O O . PRO A 1 95 ? 23.967 -24.010 -16.175 1.00 75.75 95 PRO A O 1
ATOM 658 N N . MET A 1 96 ? 22.499 -24.599 -17.784 1.00 68.31 96 MET A N 1
ATOM 659 C CA . MET A 1 96 ? 21.467 -23.691 -17.308 1.00 68.31 96 MET A CA 1
ATOM 660 C C . MET A 1 96 ? 21.152 -24.098 -15.868 1.00 68.31 96 MET A C 1
ATOM 662 O O . MET A 1 96 ? 20.901 -25.285 -15.624 1.00 68.31 96 MET A O 1
ATOM 666 N N . PRO A 1 97 ? 21.167 -23.169 -14.897 1.00 74.19 97 PRO A N 1
ATOM 667 C CA . PRO A 1 97 ? 20.766 -23.513 -13.548 1.00 74.19 97 PRO A CA 1
ATOM 668 C C . PRO A 1 97 ? 19.343 -24.055 -13.631 1.00 74.19 97 PRO A C 1
ATOM 670 O O . PRO A 1 97 ? 18.448 -23.374 -14.139 1.00 74.19 97 PRO A O 1
ATOM 673 N N . ALA A 1 98 ? 19.148 -25.296 -13.175 1.00 74.56 98 ALA A N 1
ATOM 674 C CA . ALA A 1 98 ? 17.835 -25.917 -13.122 1.00 74.56 98 ALA A CA 1
ATOM 675 C C . ALA A 1 98 ? 16.873 -24.905 -12.499 1.00 74.56 98 ALA A C 1
ATOM 677 O O . ALA A 1 98 ? 17.114 -24.42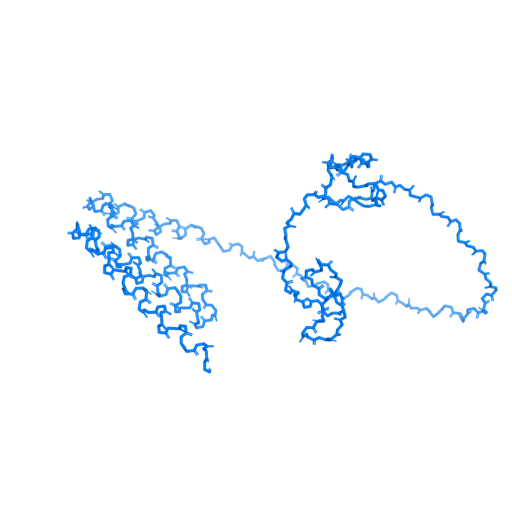8 -11.384 1.00 74.56 98 ALA A O 1
ATOM 678 N N . ARG A 1 99 ? 15.838 -24.513 -13.255 1.00 71.81 99 ARG A N 1
ATOM 679 C CA . ARG A 1 99 ? 14.837 -23.542 -12.815 1.00 71.81 99 ARG A CA 1
ATOM 680 C C . ARG A 1 99 ? 14.203 -24.117 -11.560 1.00 71.81 99 ARG A C 1
ATOM 682 O O . ARG A 1 99 ? 13.305 -24.949 -11.639 1.00 71.81 99 ARG A O 1
ATOM 689 N N . ARG A 1 100 ? 14.721 -23.715 -10.398 1.00 70.19 100 ARG A N 1
ATOM 690 C CA . ARG A 1 100 ? 14.220 -24.145 -9.101 1.00 70.19 100 ARG A CA 1
ATOM 691 C C . ARG A 1 100 ? 12.804 -23.606 -9.037 1.00 70.19 100 ARG A C 1
ATOM 693 O O . ARG A 1 100 ? 12.611 -22.399 -8.888 1.00 70.19 100 ARG A O 1
ATOM 700 N N . MET A 1 101 ? 11.836 -24.489 -9.264 1.00 63.22 101 MET A N 1
ATOM 701 C CA . MET A 1 101 ? 10.427 -24.203 -9.069 1.00 63.22 101 MET A CA 1
ATOM 702 C C . MET A 1 101 ? 10.338 -23.727 -7.625 1.00 63.22 101 MET A C 1
ATOM 704 O O . MET A 1 101 ? 10.581 -24.497 -6.697 1.00 63.22 101 MET A O 1
ATOM 708 N N . ARG A 1 102 ? 10.171 -22.416 -7.432 1.00 61.19 102 ARG A N 1
ATOM 709 C CA . ARG A 1 102 ? 9.958 -21.881 -6.095 1.00 61.19 102 ARG A CA 1
ATOM 710 C C . ARG A 1 102 ? 8.629 -22.492 -5.671 1.00 61.19 102 ARG A C 1
ATOM 712 O O . ARG A 1 102 ? 7.657 -22.267 -6.395 1.00 61.19 102 ARG A O 1
ATOM 719 N N . PRO A 1 103 ? 8.571 -23.301 -4.600 1.00 59.81 103 PRO A N 1
ATOM 720 C CA . PRO A 1 103 ? 7.282 -23.710 -4.082 1.00 59.81 103 PRO A CA 1
ATOM 721 C C . PRO A 1 103 ? 6.523 -22.413 -3.814 1.00 59.81 103 PRO A C 1
ATOM 723 O O . PRO A 1 103 ? 7.050 -21.509 -3.158 1.00 59.81 103 PRO A O 1
ATOM 726 N N . PHE A 1 104 ? 5.341 -22.278 -4.410 1.00 54.28 104 PHE A N 1
ATOM 727 C CA . PHE A 1 104 ? 4.390 -21.264 -3.995 1.00 54.28 104 PHE A CA 1
ATOM 728 C C . PHE A 1 104 ? 4.085 -21.597 -2.539 1.00 54.28 104 PHE A C 1
ATOM 730 O O . PHE A 1 104 ? 3.337 -22.523 -2.251 1.00 54.28 104 PHE A O 1
ATOM 737 N N . VAL A 1 105 ? 4.776 -20.940 -1.611 1.00 55.47 105 VAL A N 1
ATOM 738 C CA . VAL A 1 105 ? 4.378 -20.996 -0.214 1.00 55.47 105 VAL A CA 1
ATOM 739 C C . VAL A 1 105 ? 3.063 -20.233 -0.173 1.00 55.47 105 VAL A C 1
ATOM 741 O O . VAL A 1 105 ? 3.041 -19.032 -0.438 1.00 55.47 105 VAL A O 1
ATOM 744 N N . GLU A 1 106 ? 1.983 -20.972 0.054 1.00 58.38 106 GLU A N 1
ATOM 745 C CA . GLU A 1 106 ? 0.589 -20.541 0.147 1.00 58.38 106 GLU A CA 1
ATOM 746 C C . GLU A 1 106 ? 0.394 -19.628 1.373 1.00 58.38 106 GLU A C 1
ATOM 748 O O . GLU A 1 106 ? -0.267 -19.962 2.351 1.00 58.38 106 GLU A O 1
ATOM 753 N N . TRP A 1 107 ? 1.048 -18.466 1.363 1.00 55.81 107 TRP A N 1
ATOM 754 C CA . TRP A 1 107 ? 0.941 -17.451 2.413 1.00 55.81 107 TRP A CA 1
ATOM 755 C C . TRP A 1 107 ? -0.451 -16.803 2.455 1.00 55.81 107 TRP A C 1
ATOM 757 O O . TRP A 1 107 ? -0.817 -16.221 3.474 1.00 55.81 107 TRP A O 1
ATOM 767 N N . ASP A 1 108 ? -1.253 -16.953 1.398 1.00 62.31 108 ASP A N 1
ATOM 768 C CA . ASP A 1 108 ? -2.592 -16.367 1.308 1.00 62.31 108 ASP A CA 1
ATOM 769 C C . ASP A 1 108 ? -3.590 -17.019 2.282 1.00 62.31 108 ASP A C 1
ATOM 771 O O . ASP A 1 108 ? -4.443 -16.331 2.848 1.00 62.31 108 ASP A O 1
ATOM 775 N N . GLY A 1 109 ? -3.454 -18.322 2.563 1.00 70.25 109 GLY A N 1
ATOM 776 C CA . GLY A 1 109 ? -4.383 -19.046 3.439 1.00 70.25 109 GLY A CA 1
ATOM 777 C C . GLY A 1 109 ? -4.256 -18.662 4.916 1.00 70.25 109 GLY A C 1
ATOM 778 O O . GLY A 1 109 ? -5.257 -18.447 5.602 1.00 70.25 109 GLY A O 1
ATOM 779 N N . LEU A 1 110 ? -3.023 -18.520 5.413 1.00 76.19 110 LEU A N 1
ATOM 780 C CA . LEU A 1 110 ? -2.767 -18.226 6.828 1.00 76.19 110 LEU A CA 1
ATOM 781 C C . LEU A 1 110 ? -3.094 -16.769 7.171 1.00 76.19 110 LEU A C 1
ATOM 783 O O . LEU A 1 110 ? -3.726 -16.493 8.192 1.00 76.19 110 LEU A O 1
ATOM 787 N N . THR A 1 111 ? -2.708 -15.836 6.295 1.00 77.44 111 THR A N 1
ATOM 788 C CA . THR A 1 111 ? -3.057 -14.418 6.443 1.00 77.44 111 THR A CA 1
ATOM 789 C C . THR A 1 111 ? -4.566 -14.214 6.321 1.00 77.44 111 THR A C 1
ATOM 791 O O . THR A 1 111 ? -5.137 -13.490 7.137 1.00 77.44 111 THR A O 1
ATOM 794 N N . GLY A 1 112 ? -5.228 -14.910 5.388 1.00 80.69 112 GLY A N 1
ATOM 795 C CA . GLY A 1 112 ? -6.687 -14.909 5.277 1.00 80.69 112 GLY A CA 1
ATOM 796 C C . GLY A 1 112 ? -7.380 -15.432 6.540 1.00 80.69 112 GLY A C 1
ATOM 797 O O . GLY A 1 112 ? -8.311 -14.798 7.037 1.00 80.69 112 GLY A O 1
ATOM 798 N N . GLY A 1 113 ? -6.886 -16.531 7.120 1.00 86.50 113 GLY A N 1
ATOM 799 C CA . GLY A 1 113 ? -7.432 -17.110 8.352 1.00 86.50 113 GLY A CA 1
ATOM 800 C C . GLY A 1 113 ? -7.372 -16.162 9.554 1.00 86.50 113 GLY A C 1
ATOM 801 O O . GLY A 1 113 ? -8.381 -15.961 10.231 1.00 86.50 113 GLY A O 1
ATOM 802 N N . ILE A 1 114 ? -6.223 -15.519 9.790 1.00 85.31 114 ILE A N 1
ATOM 803 C CA . ILE A 1 114 ? -6.055 -14.529 10.874 1.00 85.31 114 ILE A CA 1
ATOM 804 C C . ILE A 1 114 ? -7.027 -13.355 10.693 1.00 85.31 114 ILE A C 1
ATOM 806 O O . ILE A 1 114 ? -7.610 -12.867 11.663 1.00 85.31 114 ILE A O 1
ATOM 810 N N . TRP A 1 115 ? -7.241 -12.931 9.447 1.00 87.81 115 TRP A N 1
ATOM 811 C CA . TRP A 1 115 ? -8.130 -11.821 9.121 1.00 87.81 115 TRP A CA 1
ATOM 812 C C . TRP A 1 115 ? -9.602 -12.145 9.413 1.00 87.81 115 TRP A C 1
ATOM 814 O O . TRP A 1 115 ? -10.308 -11.346 10.031 1.00 87.81 115 TRP A O 1
ATOM 824 N N . LEU A 1 116 ? -10.051 -13.348 9.042 1.00 89.69 116 LEU A N 1
ATOM 825 C CA . LEU A 1 116 ? -11.415 -13.814 9.301 1.00 89.69 116 LEU A CA 1
ATOM 826 C C . LEU A 1 116 ? -11.688 -14.021 10.795 1.00 89.69 116 LEU A C 1
ATOM 828 O O . LEU A 1 116 ? -12.755 -13.634 11.272 1.00 89.69 116 LEU A O 1
ATOM 832 N N . ILE A 1 117 ? -10.724 -14.569 11.543 1.00 90.19 117 ILE A N 1
ATOM 833 C CA . ILE A 1 117 ? -10.834 -14.695 13.005 1.00 90.19 117 ILE A CA 1
ATOM 834 C C . ILE A 1 117 ? -10.956 -13.304 13.638 1.00 90.19 117 ILE A C 1
ATOM 836 O O . ILE A 1 117 ? -11.827 -13.087 14.480 1.00 90.19 117 ILE A O 1
ATOM 840 N N . GLY A 1 118 ? -10.133 -12.347 13.197 1.00 89.19 118 GLY A N 1
ATOM 841 C CA . GLY A 1 118 ? -10.210 -10.959 13.647 1.00 89.19 118 GLY A CA 1
ATOM 842 C C . GLY A 1 118 ? -11.597 -10.357 13.425 1.00 89.19 118 GLY A C 1
ATOM 843 O O . GLY A 1 118 ? -12.221 -9.884 14.373 1.00 89.19 118 GLY A O 1
ATOM 844 N N . LEU A 1 119 ? -12.125 -10.437 12.202 1.00 90.88 119 LEU A N 1
ATOM 845 C CA . LEU A 1 119 ? -13.470 -9.944 11.902 1.00 90.88 119 LEU A CA 1
ATOM 846 C C . LEU A 1 119 ? -14.566 -10.621 12.731 1.00 90.88 119 LEU A C 1
ATOM 848 O O . LEU A 1 119 ? -15.476 -9.934 13.196 1.00 90.88 119 LEU A O 1
ATOM 852 N N . ALA A 1 120 ? -14.486 -11.937 12.939 1.00 91.25 120 ALA A N 1
ATOM 853 C CA . ALA A 1 120 ? -15.460 -12.664 13.749 1.00 91.25 120 ALA A CA 1
ATOM 854 C C . ALA A 1 120 ? -15.498 -12.140 15.197 1.00 91.25 120 ALA A C 1
AT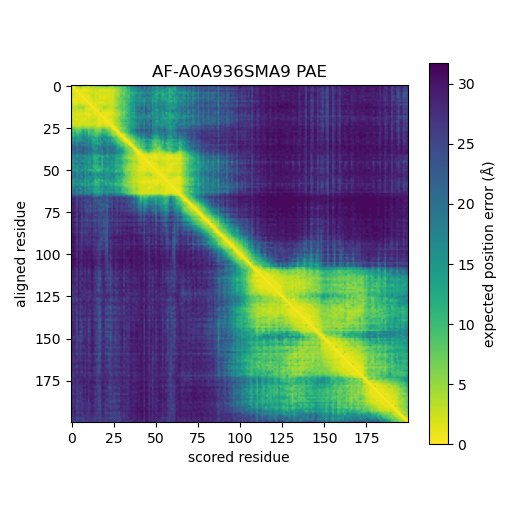OM 856 O O . ALA A 1 120 ? -16.576 -11.891 15.740 1.00 91.25 120 ALA A O 1
ATOM 857 N N . VAL A 1 121 ? -14.328 -11.889 15.798 1.00 90.12 121 VAL A N 1
ATOM 858 C CA . VAL A 1 121 ? -14.216 -11.295 17.142 1.00 90.12 121 VAL A CA 1
ATOM 859 C C . VAL A 1 121 ? -14.778 -9.870 17.171 1.00 90.12 121 VAL A C 1
ATOM 861 O O . VAL A 1 121 ? -15.496 -9.516 18.109 1.00 90.12 121 VAL A O 1
ATOM 864 N N . LEU A 1 122 ? -14.511 -9.053 16.147 1.00 90.88 122 LEU A N 1
ATOM 865 C CA . LEU A 1 122 ? -15.048 -7.688 16.046 1.00 90.88 122 LEU A CA 1
ATOM 866 C C . LEU A 1 122 ? -16.580 -7.674 15.966 1.00 90.88 122 LEU A C 1
ATOM 868 O O . LEU A 1 122 ? -17.224 -6.874 16.646 1.00 90.88 122 LEU A O 1
ATOM 872 N N . PHE A 1 123 ? -17.165 -8.570 15.168 1.00 90.06 123 PHE A N 1
ATOM 873 C CA . PHE A 1 123 ? -18.617 -8.707 15.063 1.00 90.06 123 PHE A CA 1
ATOM 874 C C . PHE A 1 123 ? -19.251 -9.169 16.380 1.00 90.06 123 PHE A C 1
ATOM 876 O O . PHE A 1 123 ? -20.286 -8.629 16.765 1.00 90.06 123 PHE A O 1
ATOM 883 N N . MET A 1 124 ? -18.631 -10.112 17.100 1.00 88.69 124 MET A N 1
ATOM 884 C CA . MET A 1 124 ? -19.145 -10.574 18.399 1.00 88.69 124 MET A CA 1
ATOM 885 C C . MET A 1 124 ? -19.039 -9.518 19.504 1.00 88.69 124 MET A C 1
ATOM 887 O O . MET A 1 124 ? -19.918 -9.434 20.356 1.00 88.69 124 MET A O 1
ATOM 891 N N . THR A 1 125 ? -17.971 -8.722 19.516 1.00 89.06 125 THR A N 1
ATOM 892 C CA . THR A 1 125 ? -17.725 -7.723 20.571 1.00 89.06 125 THR 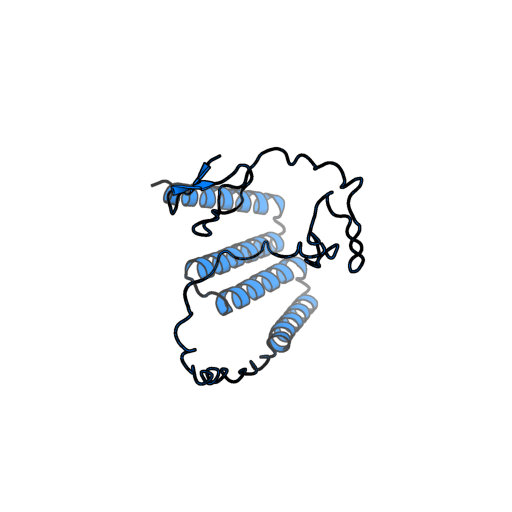A CA 1
ATOM 893 C C . THR A 1 125 ? -18.457 -6.401 20.340 1.00 89.06 125 THR A C 1
ATOM 895 O O . THR A 1 125 ? -18.511 -5.573 21.246 1.00 89.06 125 THR A O 1
ATOM 898 N N . GLY A 1 126 ? -19.004 -6.168 19.140 1.00 84.75 126 GLY A N 1
ATOM 899 C CA . GLY A 1 126 ? -19.667 -4.910 18.773 1.00 84.75 126 GLY A CA 1
ATOM 900 C C . GLY A 1 126 ? -18.716 -3.709 18.670 1.00 84.75 126 GLY A C 1
ATOM 901 O O . GLY A 1 126 ? -19.147 -2.592 18.387 1.00 84.75 126 GLY A O 1
ATOM 902 N N . TRP A 1 127 ? -17.410 -3.918 18.853 1.00 84.69 127 TRP A N 1
ATOM 903 C CA . TRP A 1 127 ? -16.384 -2.875 18.883 1.00 84.69 127 TRP A CA 1
ATOM 904 C C . TRP A 1 127 ? -15.821 -2.592 17.483 1.00 84.69 127 TRP A C 1
ATOM 906 O O . TRP A 1 127 ? -14.612 -2.513 17.279 1.00 84.69 127 TRP A O 1
ATOM 916 N N . TRP A 1 128 ? -16.713 -2.473 16.493 1.00 82.50 128 TRP A N 1
ATOM 917 C CA . TRP A 1 128 ? -16.373 -2.448 15.065 1.00 82.50 128 TRP A CA 1
ATOM 918 C C . TRP A 1 128 ? -15.357 -1.357 14.703 1.00 82.50 128 TRP A C 1
ATOM 920 O O . TRP A 1 128 ? -14.344 -1.625 14.061 1.00 82.50 128 TRP A O 1
ATOM 930 N N . TRP A 1 129 ? -15.619 -0.124 15.141 1.00 81.81 129 TRP A N 1
ATOM 931 C CA . TRP A 1 129 ? -14.864 1.051 14.703 1.00 81.81 129 TRP A CA 1
ATOM 932 C C . TRP A 1 129 ? -13.445 1.118 15.294 1.00 81.81 129 TRP A C 1
ATOM 934 O O . TRP A 1 129 ? -12.491 1.269 14.534 1.00 81.81 129 TRP A O 1
ATOM 944 N N . PRO A 1 130 ? -13.241 0.959 16.614 1.00 84.94 130 PRO A N 1
ATOM 945 C CA . PRO A 1 130 ? -11.886 0.906 17.163 1.00 84.94 130 PRO A CA 1
ATOM 946 C C . PRO A 1 130 ? -11.200 -0.429 16.850 1.00 84.94 130 PRO A C 1
ATOM 948 O O . PRO A 1 130 ? -10.003 -0.465 16.569 1.00 84.94 130 PRO A O 1
ATOM 951 N N . GLY A 1 131 ? -11.964 -1.523 16.825 1.00 84.81 131 GLY A N 1
ATOM 952 C CA . GLY A 1 131 ? -11.455 -2.867 16.578 1.00 84.81 131 GLY A CA 1
ATOM 953 C C . GLY A 1 131 ? -10.854 -3.045 15.184 1.00 84.81 131 GLY A C 1
ATOM 954 O O . GLY A 1 131 ? -9.805 -3.678 15.066 1.00 84.81 131 GLY A O 1
ATOM 955 N N . ILE A 1 132 ? -11.449 -2.467 14.129 1.00 87.12 132 ILE A N 1
ATOM 956 C CA . ILE A 1 132 ? -10.910 -2.615 12.762 1.00 87.12 132 ILE A CA 1
ATOM 957 C C . ILE A 1 132 ? -9.549 -1.929 12.620 1.00 87.12 132 ILE A C 1
ATOM 959 O O . ILE A 1 132 ? -8.653 -2.459 11.966 1.00 87.12 132 ILE A O 1
ATOM 963 N N . LEU A 1 133 ? -9.351 -0.799 13.301 1.00 86.00 133 LEU A N 1
ATOM 964 C CA . LEU A 1 133 ? -8.075 -0.086 13.325 1.00 86.00 133 LEU A CA 1
ATOM 965 C C . LEU A 1 133 ? -6.994 -0.892 14.051 1.00 86.00 133 LEU A C 1
ATOM 967 O O . LEU A 1 133 ? -5.872 -0.992 13.553 1.00 86.00 133 LEU A O 1
ATOM 971 N N . VAL A 1 134 ? -7.337 -1.526 15.179 1.00 86.38 134 VAL A N 1
ATOM 972 C CA . VAL A 1 134 ? -6.427 -2.451 15.876 1.00 86.38 134 VAL A CA 1
ATOM 973 C C . VAL A 1 134 ? -6.066 -3.628 14.972 1.00 86.38 134 VAL A C 1
ATOM 975 O O . VAL A 1 134 ? -4.889 -3.969 14.855 1.00 86.38 134 VAL A O 1
ATOM 978 N N . LEU A 1 135 ? -7.052 -4.221 14.294 1.00 86.69 135 LEU A N 1
ATOM 979 C CA . LEU A 1 135 ? -6.838 -5.362 13.406 1.00 86.69 135 LEU A CA 1
ATOM 980 C C . LEU A 1 135 ? -5.914 -5.005 12.233 1.00 86.69 135 LEU A C 1
ATOM 982 O O . LEU A 1 135 ? -4.978 -5.753 11.937 1.00 86.69 135 LEU A O 1
ATOM 986 N N . ILE A 1 136 ? -6.130 -3.850 11.597 1.00 87.44 136 ILE A N 1
ATOM 987 C CA . ILE A 1 136 ? -5.280 -3.349 10.507 1.00 87.44 136 ILE A CA 1
ATOM 988 C C . ILE A 1 136 ? -3.873 -3.043 11.025 1.00 87.44 136 ILE A C 1
ATOM 990 O O . ILE A 1 136 ? -2.893 -3.465 10.407 1.00 87.44 136 ILE A O 1
ATOM 994 N N . GLY A 1 137 ? -3.752 -2.364 12.168 1.00 86.69 137 GLY A N 1
ATOM 995 C CA . GLY A 1 137 ? -2.464 -2.034 12.776 1.00 86.69 137 GLY A CA 1
ATOM 996 C C . GLY A 1 137 ? -1.640 -3.274 13.114 1.00 86.69 137 GLY A C 1
ATOM 997 O O . GLY A 1 137 ? -0.471 -3.365 12.737 1.00 86.69 137 GLY A O 1
ATOM 998 N N . LEU A 1 138 ? -2.265 -4.271 13.741 1.00 85.56 138 LEU A N 1
ATOM 999 C CA . LEU A 1 138 ? -1.614 -5.527 14.103 1.00 85.56 138 LEU A CA 1
ATOM 1000 C C . LEU A 1 138 ? -1.223 -6.347 12.865 1.00 85.56 138 LEU A C 1
ATOM 1002 O O . LEU A 1 138 ? -0.109 -6.867 12.799 1.00 85.56 138 LEU A O 1
ATOM 1006 N N . SER A 1 139 ? -2.095 -6.402 11.853 1.00 81.81 139 SER A N 1
ATOM 1007 C CA . SER A 1 139 ? -1.814 -7.090 10.583 1.00 81.81 139 SER A CA 1
ATOM 1008 C C . SER A 1 139 ? -0.647 -6.444 9.832 1.00 81.81 139 SER A C 1
ATOM 1010 O O . SER A 1 139 ? 0.221 -7.142 9.301 1.00 81.81 139 SER A O 1
ATOM 1012 N N . SER A 1 140 ? -0.593 -5.110 9.827 1.00 81.12 140 SER A N 1
ATOM 1013 C CA . SER A 1 140 ? 0.487 -4.325 9.221 1.00 81.12 140 SER A CA 1
ATOM 1014 C C . SER A 1 140 ? 1.809 -4.537 9.954 1.00 81.12 140 SER A C 1
ATOM 1016 O O . SER A 1 140 ? 2.844 -4.705 9.310 1.00 81.12 140 SER A O 1
ATOM 1018 N N . LEU A 1 141 ? 1.773 -4.603 11.288 1.00 83.25 141 LEU A N 1
ATOM 1019 C CA . LEU A 1 141 ? 2.947 -4.862 12.115 1.00 83.25 141 LEU A CA 1
ATOM 1020 C C . LEU A 1 141 ? 3.512 -6.263 11.873 1.00 83.25 141 LEU A C 1
ATOM 1022 O O . LEU A 1 141 ? 4.702 -6.398 11.598 1.00 83.25 141 LEU A O 1
ATOM 1026 N N . LEU A 1 142 ? 2.668 -7.298 11.924 1.00 82.88 142 LEU A N 1
ATOM 1027 C CA . LEU A 1 142 ? 3.083 -8.682 11.673 1.00 82.88 142 LEU A CA 1
ATOM 1028 C C . LEU A 1 142 ? 3.678 -8.831 10.269 1.00 82.88 142 LEU A C 1
ATOM 1030 O O . LEU A 1 142 ? 4.761 -9.390 10.102 1.00 82.88 142 LEU A O 1
ATOM 1034 N N . SER A 1 143 ? 3.004 -8.262 9.268 1.00 78.19 143 SER A N 1
ATOM 1035 C CA . SER A 1 143 ? 3.443 -8.304 7.870 1.00 78.19 143 SER A CA 1
ATOM 1036 C C . SER A 1 143 ? 4.713 -7.489 7.619 1.00 78.19 143 SER A C 1
ATOM 1038 O O . SER A 1 143 ? 5.514 -7.846 6.752 1.00 78.19 143 SER A O 1
ATOM 1040 N N . GLY A 1 144 ? 4.885 -6.382 8.344 1.00 78.31 144 GLY A N 1
ATOM 1041 C CA . GLY A 1 144 ? 6.072 -5.537 8.306 1.00 78.31 144 GLY A CA 1
ATOM 1042 C C . GLY A 1 144 ? 7.262 -6.235 8.951 1.00 78.31 144 GLY A C 1
ATOM 1043 O O . GLY A 1 144 ? 8.314 -6.332 8.330 1.00 78.31 144 GLY A O 1
ATOM 1044 N N . MET A 1 145 ? 7.086 -6.817 10.140 1.00 79.00 145 MET A N 1
ATOM 1045 C CA . MET A 1 145 ? 8.140 -7.567 10.830 1.00 79.00 145 MET A CA 1
ATOM 1046 C C . MET A 1 145 ? 8.565 -8.822 10.063 1.00 79.00 145 MET A C 1
ATOM 1048 O O . MET A 1 145 ? 9.760 -9.093 9.977 1.00 79.00 145 MET A O 1
ATOM 1052 N N . ALA A 1 146 ? 7.623 -9.539 9.442 1.00 78.00 146 ALA A N 1
ATOM 1053 C CA . ALA A 1 146 ? 7.925 -10.715 8.624 1.00 78.00 146 ALA A CA 1
ATOM 1054 C C . ALA A 1 146 ? 8.731 -10.381 7.354 1.00 78.00 146 ALA A C 1
ATOM 1056 O O . ALA A 1 146 ? 9.472 -11.224 6.852 1.00 78.00 146 ALA A O 1
ATOM 1057 N N . ARG A 1 147 ? 8.603 -9.153 6.828 1.00 71.81 147 ARG A N 1
ATOM 1058 C CA . ARG A 1 147 ? 9.275 -8.703 5.594 1.00 71.81 147 ARG A CA 1
ATOM 1059 C C . ARG A 1 147 ? 10.448 -7.749 5.833 1.00 71.81 147 ARG A C 1
ATOM 1061 O O . ARG A 1 147 ? 11.139 -7.391 4.879 1.00 71.81 147 ARG A O 1
ATOM 1068 N N . ALA A 1 148 ? 10.696 -7.333 7.073 1.00 72.25 148 ALA A N 1
ATOM 1069 C CA . ALA A 1 148 ? 11.692 -6.315 7.373 1.00 72.25 148 ALA A CA 1
ATOM 1070 C C . ALA A 1 148 ? 13.12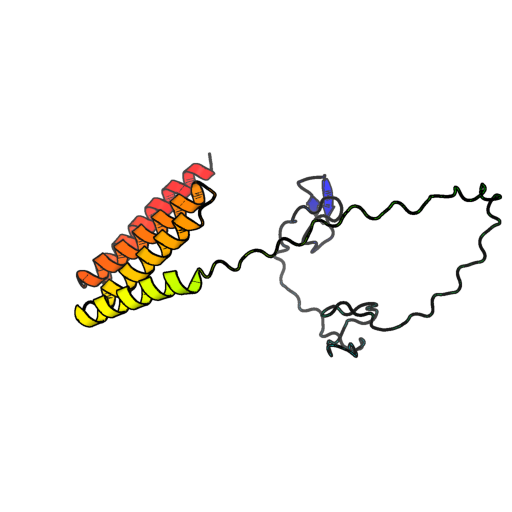4 -6.870 7.334 1.00 72.25 148 ALA A C 1
ATOM 1072 O O . ALA A 1 148 ? 13.609 -7.492 8.285 1.00 72.25 148 ALA A O 1
ATOM 1073 N N . GLN A 1 149 ? 13.814 -6.571 6.232 1.00 75.38 149 GLN A N 1
ATOM 1074 C CA . GLN A 1 149 ? 15.223 -6.912 6.015 1.00 75.38 149 GLN A CA 1
ATOM 1075 C C . GLN A 1 149 ? 16.191 -5.873 6.612 1.00 75.38 149 GLN A C 1
ATOM 1077 O O . GLN A 1 149 ? 17.350 -6.199 6.846 1.00 75.38 149 GLN A O 1
ATOM 1082 N N . SER A 1 150 ? 15.731 -4.646 6.901 1.00 79.56 150 SER A N 1
ATOM 1083 C CA . SER A 1 150 ? 16.556 -3.556 7.443 1.00 79.56 150 SER A CA 1
ATOM 1084 C C . SER A 1 150 ? 16.034 -3.012 8.787 1.00 79.56 150 SER A C 1
ATOM 1086 O O . SER A 1 150 ? 14.824 -3.054 9.040 1.00 79.56 150 SER A O 1
ATOM 1088 N N . PRO A 1 151 ? 16.913 -2.468 9.656 1.00 77.25 151 PRO A N 1
ATOM 1089 C CA . PRO A 1 151 ? 16.519 -1.837 10.920 1.00 77.25 151 PRO A CA 1
ATOM 1090 C C . PRO A 1 151 ? 15.538 -0.671 10.729 1.00 77.25 151 PRO A C 1
ATOM 1092 O O . PRO A 1 151 ? 14.533 -0.602 11.435 1.00 77.25 151 PRO A O 1
ATOM 1095 N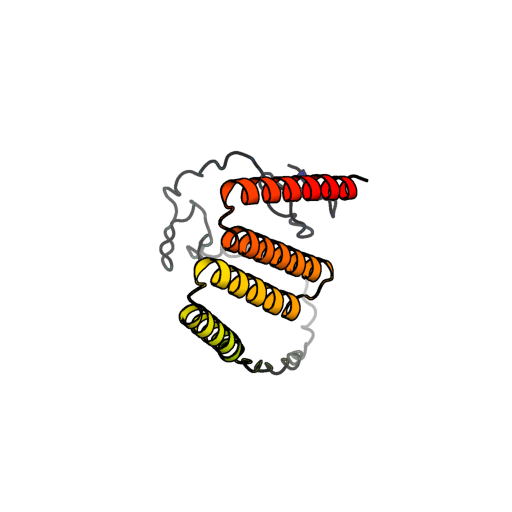 N . GLN A 1 152 ? 15.751 0.182 9.720 1.00 78.12 152 GLN A N 1
ATOM 1096 C CA . GLN A 1 152 ? 14.816 1.256 9.359 1.00 78.12 152 GLN A CA 1
ATOM 1097 C C . GLN A 1 152 ? 13.428 0.728 8.969 1.00 78.12 152 GLN A C 1
ATOM 1099 O O . GLN A 1 152 ? 12.425 1.315 9.367 1.00 78.12 152 GLN A O 1
ATOM 1104 N N . ALA A 1 153 ? 13.337 -0.395 8.246 1.00 75.50 153 ALA A N 1
ATOM 1105 C CA . ALA A 1 153 ? 12.042 -0.981 7.892 1.00 75.50 153 ALA A CA 1
ATOM 1106 C C . ALA A 1 153 ? 11.282 -1.495 9.128 1.00 75.50 153 ALA A C 1
ATOM 1108 O O . ALA A 1 153 ? 10.057 -1.383 9.190 1.00 75.50 153 ALA A O 1
ATOM 1109 N N . ARG A 1 154 ? 11.997 -2.008 10.140 1.00 78.44 154 ARG A N 1
ATOM 1110 C CA . ARG A 1 154 ? 11.399 -2.414 11.425 1.00 78.44 154 ARG A CA 1
ATOM 1111 C C . ARG A 1 154 ? 10.886 -1.212 12.211 1.00 78.44 154 ARG A C 1
ATOM 1113 O O . ARG A 1 154 ? 9.777 -1.267 12.732 1.00 78.44 154 ARG A O 1
ATOM 1120 N N . LEU A 1 155 ? 11.660 -0.127 12.254 1.00 79.19 155 LEU A N 1
ATOM 1121 C CA . LEU A 1 155 ? 11.254 1.119 12.910 1.00 79.19 155 LEU A CA 1
ATOM 1122 C C . LEU A 1 155 ? 10.036 1.749 12.223 1.00 79.19 155 LEU A C 1
ATOM 1124 O O . LEU A 1 155 ? 9.105 2.153 12.911 1.00 79.19 155 LEU A O 1
ATOM 1128 N N . GLY A 1 156 ? 9.977 1.733 10.888 1.00 79.62 156 GLY A N 1
ATOM 1129 C CA . GLY A 1 156 ? 8.799 2.185 10.141 1.00 79.62 156 GLY A CA 1
ATOM 1130 C C . GLY A 1 156 ? 7.549 1.339 10.416 1.00 79.62 156 GLY A C 1
ATOM 1131 O O . GLY A 1 156 ? 6.465 1.886 10.612 1.00 79.62 156 GLY A O 1
ATOM 1132 N N . ALA A 1 157 ? 7.690 0.010 10.503 1.00 80.25 157 ALA A N 1
ATOM 1133 C CA . ALA A 1 157 ? 6.581 -0.885 10.848 1.00 80.25 157 ALA A CA 1
ATOM 1134 C C . ALA A 1 157 ? 6.079 -0.669 12.288 1.00 80.25 157 ALA A C 1
ATOM 1136 O O . ALA A 1 157 ? 4.869 -0.626 12.517 1.00 80.25 157 ALA A O 1
ATOM 1137 N N . LEU A 1 158 ? 6.995 -0.482 13.246 1.00 82.19 158 LEU A N 1
ATOM 1138 C CA . LEU A 1 158 ? 6.660 -0.144 14.632 1.00 82.19 158 LEU A CA 1
ATOM 1139 C C . LEU A 1 158 ? 5.968 1.218 14.721 1.00 82.19 158 LEU A C 1
ATOM 1141 O O . LEU A 1 158 ? 4.929 1.327 15.365 1.00 82.19 158 LEU A O 1
ATOM 1145 N N . GLN A 1 159 ? 6.489 2.235 14.033 1.00 81.69 159 GLN A N 1
ATOM 1146 C CA . GLN A 1 159 ? 5.892 3.568 13.993 1.00 81.69 159 GLN A CA 1
ATOM 1147 C C . GLN A 1 159 ? 4.472 3.534 13.413 1.00 81.69 159 GLN A C 1
ATOM 1149 O O . GLN A 1 159 ? 3.561 4.129 13.989 1.00 81.69 159 GLN A O 1
ATOM 1154 N N . GLY A 1 160 ? 4.254 2.799 12.318 1.00 82.25 160 GLY A N 1
ATOM 1155 C CA . GLY A 1 160 ? 2.923 2.619 11.737 1.00 82.25 160 GLY A CA 1
ATOM 1156 C C . GLY A 1 160 ? 1.946 1.931 12.696 1.00 82.25 160 GLY A C 1
ATOM 1157 O O . GLY A 1 160 ? 0.797 2.357 12.818 1.00 82.25 160 GLY A O 1
ATOM 1158 N N . ALA A 1 161 ? 2.404 0.916 13.432 1.00 82.31 161 ALA A N 1
ATOM 1159 C CA . ALA A 1 161 ? 1.588 0.237 14.435 1.00 82.31 161 ALA A CA 1
ATOM 1160 C C . ALA A 1 161 ? 1.243 1.146 15.619 1.00 82.31 161 ALA A C 1
ATOM 1162 O O . ALA A 1 161 ? 0.086 1.189 16.031 1.00 82.31 161 ALA A O 1
ATOM 1163 N N . VAL A 1 162 ? 2.210 1.919 16.122 1.00 85.19 162 VAL A N 1
ATOM 1164 C CA . VAL A 1 162 ? 1.983 2.918 17.178 1.00 85.19 162 VAL A CA 1
ATOM 1165 C C . VAL A 1 162 ? 0.944 3.948 16.728 1.00 85.19 162 VAL A C 1
ATOM 1167 O O . VAL A 1 162 ? 0.047 4.284 17.500 1.00 85.19 162 VAL A O 1
ATOM 1170 N N . TRP A 1 163 ? 1.000 4.395 15.470 1.00 83.44 163 TRP A N 1
ATOM 1171 C CA . TRP A 1 163 ? 0.027 5.336 14.912 1.00 83.44 163 TRP A CA 1
ATOM 1172 C C . TRP A 1 163 ? -1.383 4.730 14.822 1.00 83.44 163 TRP A C 1
ATOM 1174 O O . TRP A 1 163 ? -2.346 5.327 15.301 1.00 83.44 163 TRP A O 1
ATOM 1184 N N . MET A 1 164 ? -1.508 3.508 14.294 1.00 83.75 164 MET A N 1
ATOM 1185 C CA . MET A 1 164 ? -2.787 2.785 14.208 1.00 83.75 164 MET A CA 1
ATOM 1186 C C . MET A 1 164 ? -3.405 2.506 15.585 1.00 83.75 164 MET A C 1
ATOM 1188 O O . MET A 1 164 ? -4.609 2.690 15.770 1.00 83.75 164 MET A O 1
ATOM 1192 N N . ILE A 1 165 ? -2.586 2.117 16.567 1.00 84.25 165 ILE A N 1
ATOM 1193 C CA . ILE A 1 165 ? -3.019 1.908 17.955 1.00 84.25 165 ILE A CA 1
ATOM 1194 C C . ILE A 1 165 ? -3.454 3.237 18.585 1.00 84.25 165 ILE A C 1
ATOM 1196 O O . ILE A 1 165 ? -4.491 3.285 19.243 1.00 84.25 165 ILE A O 1
ATOM 1200 N N . GLY A 1 166 ? -2.723 4.329 18.342 1.00 82.75 166 GLY A N 1
ATOM 1201 C CA . GLY A 1 166 ? -3.089 5.664 18.822 1.00 82.75 166 GLY A CA 1
ATOM 1202 C C . GLY A 1 166 ? -4.468 6.116 18.333 1.00 82.75 166 GLY A C 1
ATOM 1203 O O . GLY A 1 166 ? -5.275 6.604 19.125 1.00 82.75 166 GLY A O 1
ATOM 1204 N N . ILE A 1 167 ? -4.789 5.885 17.056 1.00 82.31 167 ILE A N 1
ATOM 1205 C CA . ILE A 1 167 ? -6.117 6.207 16.505 1.00 82.31 167 ILE A CA 1
ATOM 1206 C C . ILE A 1 167 ? -7.190 5.284 17.080 1.00 82.31 167 ILE A C 1
ATOM 1208 O O . ILE A 1 167 ? -8.269 5.761 17.426 1.00 82.31 167 ILE A O 1
ATOM 1212 N N . ALA A 1 168 ? -6.905 3.989 17.236 1.00 82.12 168 ALA A N 1
ATOM 1213 C CA . ALA A 1 168 ? -7.846 3.061 17.859 1.00 82.12 168 ALA A CA 1
ATOM 1214 C C . ALA A 1 168 ? -8.207 3.484 19.293 1.00 82.12 168 ALA A C 1
ATOM 1216 O O . ALA A 1 168 ? -9.378 3.457 19.669 1.00 82.12 168 ALA A O 1
ATOM 1217 N N . VAL A 1 169 ? -7.220 3.943 20.069 1.00 82.81 169 VAL A N 1
ATOM 1218 C CA . VAL A 1 169 ? -7.423 4.497 21.413 1.00 82.81 169 VAL A CA 1
ATOM 1219 C C . VAL A 1 169 ? -8.316 5.740 21.351 1.00 82.81 169 VAL A C 1
ATOM 1221 O O . VAL A 1 169 ? -9.336 5.788 22.033 1.00 82.81 169 VAL A O 1
ATOM 1224 N N . ILE A 1 170 ? -8.010 6.715 20.491 1.00 83.06 170 ILE A N 1
ATOM 1225 C CA . ILE A 1 170 ? -8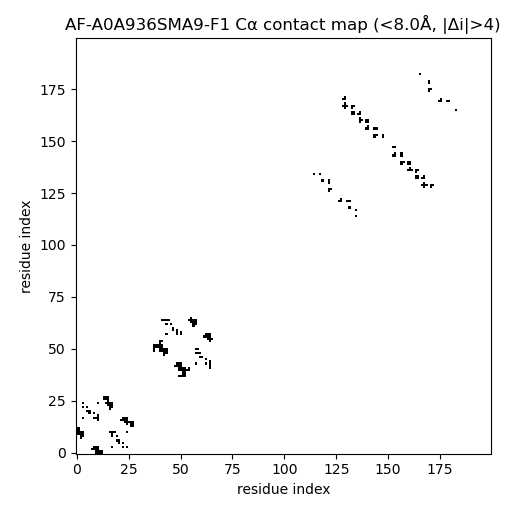.827 7.936 20.344 1.00 83.06 170 ILE A CA 1
ATOM 1226 C C . ILE A 1 170 ? -10.273 7.606 19.953 1.00 83.06 170 ILE A C 1
ATOM 1228 O O . ILE A 1 170 ? -11.214 8.167 20.524 1.00 83.06 170 ILE A O 1
ATOM 1232 N N . ALA A 1 171 ? -10.452 6.677 19.014 1.00 81.19 171 ALA A N 1
ATOM 1233 C CA . ALA A 1 171 ? -11.761 6.220 18.571 1.00 81.19 171 ALA A CA 1
ATOM 1234 C C . ALA A 1 171 ? -12.540 5.535 19.706 1.00 81.19 171 ALA A C 1
ATOM 1236 O O . ALA A 1 171 ? -13.748 5.740 19.819 1.00 81.19 171 ALA A O 1
ATOM 1237 N N . ALA A 1 172 ? -11.864 4.770 20.572 1.00 79.56 172 ALA A N 1
ATOM 1238 C CA . ALA A 1 172 ? -12.483 4.095 21.713 1.00 79.56 172 ALA A CA 1
ATOM 1239 C C . ALA A 1 172 ? -13.009 5.068 22.780 1.00 79.56 172 ALA A C 1
ATOM 1241 O O . ALA A 1 172 ? -14.065 4.821 23.357 1.00 79.56 172 ALA A O 1
ATOM 1242 N N . PHE A 1 173 ? -12.316 6.185 23.014 1.00 84.88 173 PHE A N 1
ATOM 1243 C CA . PHE A 1 173 ? -12.738 7.213 23.975 1.00 84.88 173 PHE A CA 1
ATOM 1244 C C . PHE A 1 173 ? -13.721 8.240 23.387 1.00 84.88 173 PHE A C 1
ATOM 1246 O O . PHE A 1 173 ? -14.143 9.158 24.088 1.00 84.88 173 PHE A O 1
ATOM 1253 N N . GLY A 1 174 ? -14.080 8.124 22.101 1.00 78.25 174 GLY A N 1
ATOM 1254 C CA . GLY A 1 174 ? -14.974 9.067 21.420 1.00 78.25 174 GLY A CA 1
ATOM 1255 C C . GLY A 1 174 ? -14.388 10.475 21.261 1.00 78.25 174 GLY A C 1
ATOM 1256 O O . GLY A 1 174 ? -15.096 11.407 20.882 1.00 78.25 174 GLY A O 1
ATOM 1257 N N . TRP A 1 175 ? -13.090 10.651 21.520 1.00 82.12 175 TRP A N 1
ATOM 1258 C CA . TRP A 1 175 ? -12.445 11.958 21.643 1.00 82.12 175 TRP A CA 1
ATOM 1259 C C . TRP A 1 175 ? -11.836 12.423 20.316 1.00 82.12 175 TRP A C 1
ATOM 1261 O O . TRP A 1 175 ? -10.697 12.878 20.252 1.00 82.12 175 TRP A O 1
ATOM 1271 N N . TRP A 1 176 ? -12.600 12.284 19.233 1.00 75.94 176 TRP A N 1
ATOM 1272 C CA . TRP A 1 176 ? -12.134 12.476 17.857 1.00 75.94 176 TRP A CA 1
ATOM 1273 C C . TRP A 1 176 ? -11.490 13.842 17.607 1.00 75.94 176 TRP A C 1
ATOM 1275 O O . TRP A 1 176 ? -10.386 13.916 17.078 1.00 75.94 176 TRP A O 1
ATOM 1285 N N . TRP A 1 177 ? -12.147 14.926 18.023 1.00 77.75 177 TRP A N 1
ATOM 1286 C CA . TRP A 1 177 ? -11.650 16.283 17.781 1.00 77.75 177 TRP A CA 1
ATOM 1287 C C . TRP A 1 177 ? -10.381 16.619 18.586 1.00 77.75 177 TRP A C 1
ATOM 1289 O O . TRP A 1 177 ? -9.381 17.002 17.978 1.00 77.75 177 TRP A O 1
ATOM 1299 N N . PRO A 1 178 ? -10.345 16.437 19.920 1.00 81.06 178 PRO A N 1
ATOM 1300 C CA . PRO A 1 178 ? -9.148 16.742 20.707 1.00 81.06 178 PRO A CA 1
ATOM 1301 C C . PRO A 1 178 ? -8.015 15.743 20.463 1.00 81.06 178 PRO A C 1
ATOM 1303 O O . PRO A 1 178 ? -6.851 16.132 20.390 1.00 81.06 178 PRO A O 1
ATOM 1306 N N . GLY A 1 179 ? -8.352 14.468 20.263 1.00 78.81 179 GLY A N 1
ATOM 1307 C CA . GLY A 1 179 ? -7.388 13.412 19.978 1.00 78.81 179 GLY A CA 1
ATOM 1308 C C . GLY A 1 179 ? -6.649 13.629 18.660 1.00 78.81 179 GLY A C 1
ATOM 1309 O O . GLY A 1 179 ? -5.425 13.526 18.636 1.00 78.81 179 GLY A O 1
ATOM 1310 N N . MET A 1 180 ? -7.350 13.996 17.580 1.00 81.19 180 MET A N 1
ATOM 1311 C CA . MET A 1 180 ? -6.699 14.271 16.292 1.00 81.19 180 MET A CA 1
ATOM 1312 C C . MET A 1 180 ? -5.745 15.468 16.374 1.00 81.19 180 MET A C 1
ATOM 1314 O O . MET A 1 180 ? -4.649 15.401 15.824 1.00 81.19 180 MET A O 1
ATOM 1318 N N . LEU A 1 181 ? -6.101 16.527 17.111 1.00 85.00 181 LEU A N 1
ATOM 1319 C CA . LEU A 1 181 ? -5.216 17.681 17.311 1.00 85.00 181 LEU A CA 1
ATOM 1320 C C . LEU A 1 181 ? -3.945 17.310 18.084 1.00 85.00 181 LEU A C 1
ATOM 1322 O O . LEU A 1 181 ? -2.848 17.694 17.676 1.00 85.00 181 LEU A O 1
ATOM 1326 N N . VAL A 1 182 ? -4.071 16.526 19.158 1.00 84.75 182 VAL A N 1
ATOM 1327 C CA . VAL A 1 182 ? -2.914 16.036 19.927 1.00 84.75 182 VAL A CA 1
ATOM 1328 C C . VAL A 1 182 ? -2.013 15.159 19.056 1.00 84.75 182 VAL A C 1
ATOM 1330 O O . VAL A 1 182 ? -0.792 15.311 19.074 1.00 84.75 182 VAL A O 1
ATOM 1333 N N . LEU A 1 183 ? -2.601 14.270 18.256 1.00 81.31 183 LEU A N 1
ATOM 1334 C CA . LEU A 1 183 ? -1.860 13.314 17.436 1.00 81.31 183 LEU A CA 1
ATOM 1335 C C . LEU A 1 183 ? -1.136 13.994 16.261 1.00 81.31 183 LEU A C 1
ATOM 1337 O O . LEU A 1 183 ? 0.020 13.667 15.972 1.00 81.31 183 LEU A O 1
ATOM 1341 N N . ILE A 1 184 ? -1.767 14.994 15.637 1.00 85.94 184 ILE A N 1
ATOM 1342 C CA . ILE A 1 184 ? -1.133 15.866 14.635 1.00 85.94 184 ILE A CA 1
ATOM 1343 C C . ILE A 1 184 ? 0.002 16.674 15.278 1.00 85.94 184 ILE A C 1
ATOM 1345 O O . ILE A 1 184 ? 1.100 16.722 14.723 1.00 85.94 184 ILE A O 1
ATOM 1349 N N . GLY A 1 185 ? -0.222 17.247 16.466 1.00 88.44 185 GLY A N 1
ATOM 1350 C CA . GLY A 1 185 ? 0.794 18.002 17.203 1.00 88.44 185 GLY A CA 1
ATOM 1351 C C . GLY A 1 185 ? 2.035 17.165 17.528 1.00 88.44 185 GLY A C 1
ATOM 1352 O O . GLY A 1 185 ? 3.154 17.576 17.224 1.00 88.44 185 GLY A O 1
ATOM 1353 N N . LEU A 1 186 ? 1.855 15.955 18.067 1.00 86.25 186 LEU A N 1
ATOM 1354 C CA . LEU A 1 186 ? 2.959 15.029 18.350 1.00 86.25 186 LEU A CA 1
ATOM 1355 C C . LEU A 1 186 ? 3.704 14.595 17.080 1.00 86.25 186 LEU A C 1
ATOM 1357 O O . LEU A 1 186 ? 4.932 14.501 17.091 1.00 86.25 186 LEU A O 1
ATOM 1361 N N . SER A 1 187 ? 2.981 14.374 15.978 1.00 81.12 187 SER A N 1
ATOM 1362 C CA . SER A 1 187 ? 3.583 14.015 14.687 1.00 81.12 187 SER A CA 1
ATOM 1363 C C . SER A 1 187 ? 4.432 15.157 14.122 1.00 81.12 187 SER A C 1
ATOM 1365 O O . SER A 1 187 ? 5.537 14.917 13.637 1.00 81.12 187 SER A O 1
ATOM 1367 N N . ALA A 1 188 ? 3.959 16.401 14.239 1.00 85.75 188 ALA A N 1
ATOM 1368 C CA . ALA A 1 188 ? 4.708 17.584 13.824 1.00 85.75 188 ALA A CA 1
ATOM 1369 C C . ALA A 1 188 ? 5.986 17.774 14.658 1.00 85.75 188 ALA A C 1
ATOM 1371 O O . ALA A 1 188 ? 7.042 18.072 14.103 1.00 85.75 188 ALA A O 1
ATOM 1372 N N . ILE A 1 189 ? 5.915 17.540 15.974 1.00 87.19 189 ILE A N 1
ATOM 1373 C CA . ILE A 1 189 ? 7.078 17.631 16.870 1.00 87.19 189 ILE A CA 1
ATOM 1374 C C . ILE A 1 189 ? 8.120 16.557 16.525 1.00 87.19 189 ILE A C 1
ATOM 1376 O O . ILE A 1 189 ? 9.289 16.889 16.342 1.00 87.19 189 ILE A O 1
ATOM 1380 N N . MET A 1 190 ? 7.721 15.289 16.372 1.00 80.12 190 MET A N 1
ATOM 1381 C CA . MET A 1 190 ? 8.651 14.219 15.971 1.00 80.12 190 MET A CA 1
ATOM 1382 C C . MET A 1 190 ? 9.263 14.463 14.585 1.00 80.12 190 MET A C 1
ATOM 1384 O O . MET A 1 190 ? 10.457 14.223 14.392 1.00 80.12 190 MET A O 1
ATOM 1388 N N . GLY A 1 191 ? 8.479 14.974 13.631 1.00 77.06 191 GLY A N 1
ATOM 1389 C CA . GLY A 1 191 ? 8.973 15.371 12.310 1.00 77.06 191 GLY A CA 1
ATOM 1390 C C . GLY A 1 191 ? 10.024 16.482 12.389 1.00 77.06 191 GLY A C 1
ATOM 1391 O O . GLY A 1 191 ? 11.074 16.391 11.760 1.00 77.06 191 GLY A O 1
ATOM 1392 N N . ALA A 1 192 ? 9.790 17.500 13.219 1.00 81.56 192 ALA A N 1
ATOM 1393 C CA . ALA A 1 192 ? 10.736 18.598 13.411 1.00 81.56 192 ALA A CA 1
ATOM 1394 C C . ALA A 1 192 ? 12.055 18.157 14.075 1.00 81.56 192 ALA A C 1
ATOM 1396 O O . ALA A 1 192 ? 13.109 18.717 13.769 1.00 81.56 192 ALA A O 1
ATOM 1397 N N . VAL A 1 193 ? 12.011 17.166 14.973 1.00 81.94 193 VAL A N 1
ATOM 1398 C CA . VAL A 1 193 ? 13.215 16.606 15.613 1.00 81.94 193 VAL A CA 1
ATOM 1399 C C . VAL A 1 193 ? 14.011 15.753 14.622 1.00 81.94 193 VAL A C 1
ATOM 1401 O O . VAL A 1 193 ? 15.206 15.964 14.466 1.00 81.94 193 VAL A O 1
ATOM 1404 N N . SER A 1 194 ? 13.346 14.866 13.881 1.00 76.19 194 SER A N 1
ATOM 1405 C CA . SER A 1 194 ? 14.009 13.986 12.903 1.00 76.19 194 SER A CA 1
ATOM 1406 C C . SER A 1 194 ? 14.622 14.734 11.711 1.00 76.19 194 SER A C 1
ATOM 1408 O O . SER A 1 194 ? 15.661 14.324 11.202 1.00 76.19 194 SER A O 1
ATOM 1410 N N . PHE A 1 195 ? 14.041 15.860 11.282 1.00 68.12 195 PHE A N 1
ATOM 1411 C CA . PHE A 1 195 ? 14.612 16.673 10.200 1.00 68.12 195 PHE A CA 1
ATOM 1412 C C . PHE A 1 195 ? 15.933 17.356 10.595 1.00 68.12 195 PHE A C 1
ATOM 1414 O O . PHE A 1 195 ? 16.790 17.577 9.742 1.00 68.12 195 PHE A O 1
ATOM 1421 N N . ARG A 1 196 ? 16.119 17.671 11.886 1.00 67.88 196 ARG A N 1
ATOM 1422 C CA . ARG A 1 196 ? 17.358 18.278 12.398 1.00 67.88 196 ARG A CA 1
ATOM 1423 C C . ARG A 1 196 ? 18.543 17.319 12.323 1.00 67.88 196 ARG A C 1
ATOM 1425 O O . ARG A 1 196 ? 19.612 17.743 11.892 1.00 67.88 196 ARG A O 1
ATOM 1432 N N . ASP A 1 197 ? 18.330 16.047 12.644 1.00 62.53 197 ASP A N 1
ATOM 1433 C CA . ASP A 1 197 ? 19.387 15.026 12.658 1.00 62.53 197 ASP A CA 1
ATOM 1434 C C . ASP A 1 197 ? 19.939 14.703 11.255 1.00 62.53 197 ASP A C 1
ATOM 1436 O O . ASP A 1 197 ? 21.040 14.180 11.122 1.00 62.53 197 ASP A O 1
ATOM 1440 N N . HIS A 1 198 ? 19.198 15.030 10.190 1.00 58.59 198 HIS A N 1
ATOM 1441 C CA . HIS A 1 198 ? 19.651 14.866 8.803 1.00 58.59 198 HIS A CA 1
ATOM 1442 C C . HIS A 1 198 ? 20.405 16.083 8.237 1.00 58.59 198 HIS A C 1
ATOM 1444 O O . HIS A 1 198 ? 20.931 16.002 7.129 1.00 58.59 198 HIS A O 1
ATOM 1450 N N . SER A 1 199 ? 20.438 17.206 8.963 1.00 63.22 199 SER A N 1
ATOM 1451 C CA . SER A 1 199 ? 21.053 18.473 8.521 1.00 63.22 199 SER A CA 1
ATOM 1452 C C . SER A 1 199 ? 22.418 18.774 9.160 1.00 63.22 199 SER A C 1
ATOM 1454 O O . SER A 1 199 ? 22.990 19.832 8.897 1.00 63.22 199 SER A O 1
ATOM 1456 N N . SER A 1 200 ? 22.924 17.854 9.985 1.00 49.91 200 SER A N 1
ATOM 1457 C CA . SER A 1 200 ? 24.206 17.922 10.704 1.00 49.91 200 SER A CA 1
ATOM 1458 C C . SER A 1 200 ? 25.221 16.913 10.188 1.00 49.91 200 SER A C 1
ATOM 1460 O O . SER A 1 200 ? 24.804 15.753 9.974 1.00 49.91 200 SER A O 1
#

Radius of gyration: 30.2 Å; Cα contacts (8 Å, |Δi|>4): 147; chains: 1; bounding box: 63×48×76 Å

Mean predicted aligned error: 20.32 Å

Sequence (200 aa):
MSMCARCDAQIPEGGRFCIECGAPAEPATGATERLPEHAGGPQCGVCGTRNPAGADFCVSCGRALGARPLAEPPPAPGLPPMPAPLSYAPAEPPPMPARRMRPFVEWDGLTGGIWLIGLAVLFMTGWWWPGILVLIGLSSLLSGMARAQSPQARLGALQGAVWMIGIAVIAAFGWWWPGMLVLIGLSAIMGAVSFRDHSS